Protein AF-A0A518IIZ9-F1 (afdb_monomer_lite)

Foldseek 3Di:
DPPVVVVVVVVVVVVVVVVVVVVVVVVVVVVVVVVVVVVVVVVVVVVVVVVVVVVVVVVVVVVVVCVVVCVCCVVVVVCCVVLVVVCLLDQAQVNQPSDVLCVQLSVLQCVAPCVVPDTPCLQQAADPDPVRRVVSSVVVVVVVVVCVVVVPADSPHDDDPVSLVRNQVSCCVVCVVVCVVVVVVLVVPDPDDPVVSCVVPRPCVVVVSRRRND

Radius of gyration: 45.7 Å; chains: 1; bounding box: 94×44×133 Å

pLDDT: mean 80.13, std 16.48, range [45.41, 97.94]

Sequence (214 aa):
MKIRRKFLKASHYIECRISACIFENISHTTKLLFSSRKFKARAHLKQDMKQITGLKQKTVLYLLIAVLIGGIVGIGTFTFGYAKGASYLKADSQSCANCHVMQGHFDAWVKSSHGKFASCNDCHAPHDSAVSAYYCKARNGFFHSLAFTTGDFEENLRITDYNRSVTEQACRKCHTDLVHQIDILAIGELNKNASERVESNACIRCHSTVGHDT

InterPro domains:
  IPR005126 NapC/NirT cytochrome c, N-terminal [PF03264] (60-213)
  IPR017571 Cytochrome c nitrite reductase, small subunit [TIGR03153] (67-212)
  IPR036280 Multiheme cytochrome superfamily [SSF48695] (71-213)
  IPR038266 NapC/NirT cytochrome c superfamily [G3DSA:1.10.3820.10] (49-214)
  IPR051174 Cytochrome c-type Electron Transfer [PTHR30333] (56-178)

Organism: NCBI:txid2527976

Structure (mmCIF, N/CA/C/O backbone):
data_AF-A0A518IIZ9-F1
#
_entry.id   AF-A0A518IIZ9-F1
#
loop_
_atom_site.group_PDB
_atom_site.id
_atom_site.type_symbol
_atom_site.label_atom_id
_atom_site.label_alt_id
_atom_site.label_comp_id
_atom_site.label_asym_id
_atom_site.label_entity_id
_atom_site.label_seq_id
_atom_site.pdbx_PDB_ins_code
_atom_site.Cartn_x
_atom_site.Cartn_y
_atom_site.Cartn_z
_atom_site.occupancy
_atom_site.B_iso_or_equiv
_atom_site.auth_seq_id
_atom_site.auth_comp_id
_atom_site.auth_asym_id
_atom_site.auth_atom_id
_atom_site.pdbx_PDB_model_num
ATOM 1 N N . MET A 1 1 ? -62.974 30.569 111.212 1.00 47.88 1 MET A N 1
ATOM 2 C CA . MET A 1 1 ? -63.269 29.414 110.321 1.00 47.88 1 MET A CA 1
ATOM 3 C C . MET A 1 1 ? -63.259 29.744 108.806 1.00 47.88 1 MET A C 1
ATOM 5 O O . MET A 1 1 ? -63.954 29.085 108.044 1.00 47.88 1 MET A O 1
ATOM 9 N N . LYS A 1 2 ? -62.467 30.722 108.317 1.00 45.47 2 LYS A N 1
ATOM 10 C CA . LYS A 1 2 ? -62.437 31.121 106.881 1.00 45.47 2 LYS A CA 1
ATOM 11 C C . LYS A 1 2 ? -61.079 30.943 106.174 1.00 45.47 2 LYS A C 1
ATOM 13 O O . LYS A 1 2 ? -61.037 30.966 104.950 1.00 45.47 2 LYS A O 1
ATOM 18 N N . ILE A 1 3 ? -59.990 30.703 106.911 1.00 49.88 3 ILE A N 1
ATOM 19 C CA . ILE A 1 3 ? -58.623 30.663 106.350 1.00 49.88 3 ILE A CA 1
ATOM 20 C C . ILE A 1 3 ? -58.220 29.244 105.893 1.00 49.88 3 ILE A C 1
ATOM 22 O O . ILE A 1 3 ? -57.656 29.086 104.815 1.00 49.88 3 ILE A O 1
ATOM 26 N N . ARG A 1 4 ? -58.627 28.182 106.609 1.00 45.41 4 ARG A N 1
ATOM 27 C CA . ARG A 1 4 ? -58.305 26.781 106.242 1.00 45.41 4 ARG A CA 1
ATOM 28 C C . ARG A 1 4 ? -58.990 26.263 104.963 1.00 45.41 4 ARG A C 1
ATOM 30 O O . ARG A 1 4 ? -58.441 25.392 104.302 1.00 45.41 4 ARG A O 1
ATOM 37 N N . ARG A 1 5 ? -60.151 26.805 104.564 1.00 47.88 5 ARG A N 1
ATOM 38 C CA . ARG A 1 5 ? -60.855 26.389 103.326 1.00 47.88 5 ARG A CA 1
ATOM 39 C C . ARG A 1 5 ? -60.252 26.974 102.038 1.00 47.88 5 ARG A C 1
ATOM 41 O O . ARG A 1 5 ? -60.491 26.413 100.973 1.00 47.88 5 ARG A O 1
ATOM 48 N N . LYS A 1 6 ? -59.466 28.059 102.112 1.00 48.09 6 LYS A N 1
ATOM 49 C CA . LYS A 1 6 ? -58.783 28.635 100.934 1.00 48.09 6 LYS A CA 1
ATOM 50 C C . LYS A 1 6 ? -57.557 27.817 100.502 1.00 48.09 6 LYS A C 1
ATOM 52 O O . LYS A 1 6 ? -57.317 27.704 99.308 1.00 48.09 6 LYS A O 1
ATOM 57 N N . PHE A 1 7 ? -56.842 27.192 101.440 1.00 46.91 7 PHE A N 1
ATOM 58 C CA . PHE A 1 7 ? -55.638 26.403 101.137 1.00 46.91 7 PHE A CA 1
ATOM 59 C C . PHE A 1 7 ? -55.939 25.076 100.414 1.00 46.91 7 PHE A C 1
ATOM 61 O O . PHE A 1 7 ? -55.247 24.723 99.464 1.00 46.91 7 PHE A O 1
ATOM 68 N N . LEU A 1 8 ? -57.020 24.381 100.786 1.00 50.75 8 LEU A N 1
ATOM 69 C CA . LEU A 1 8 ? -57.391 23.098 100.166 1.00 50.75 8 LEU A CA 1
ATOM 70 C C . LEU A 1 8 ? -57.893 23.244 98.716 1.00 50.75 8 LEU A C 1
ATOM 72 O O . LEU A 1 8 ? -57.612 22.386 97.885 1.00 50.75 8 LEU A O 1
ATOM 76 N N . LYS A 1 9 ? -58.571 24.351 98.371 1.00 50.88 9 LYS A N 1
ATOM 77 C CA . LYS A 1 9 ? -58.981 24.624 96.978 1.00 50.88 9 LYS A CA 1
ATOM 78 C C . LYS A 1 9 ? -57.816 25.044 96.072 1.00 50.88 9 LYS A C 1
ATOM 80 O O . LYS A 1 9 ? -57.887 24.800 94.874 1.00 50.88 9 LYS A O 1
ATOM 85 N N . ALA A 1 10 ? -56.755 25.637 96.624 1.00 52.34 10 ALA A N 1
ATOM 86 C CA . ALA A 1 10 ? -55.560 25.998 95.858 1.00 52.34 10 ALA A CA 1
ATOM 87 C C . ALA A 1 10 ? -54.706 24.767 95.501 1.00 52.34 10 ALA A C 1
ATOM 89 O O . ALA A 1 10 ? -54.233 24.662 94.374 1.00 52.34 10 ALA A O 1
ATOM 90 N N . SER A 1 11 ? -54.576 23.802 96.420 1.00 51.81 11 SER A N 1
ATOM 91 C CA . SER A 1 11 ? -53.813 22.561 96.199 1.00 51.81 11 SER A CA 1
ATOM 92 C C . SER A 1 11 ? -54.415 21.679 95.091 1.00 51.81 11 SER A C 1
ATOM 94 O O . SER A 1 11 ? -53.684 21.238 94.209 1.00 51.81 11 SER A O 1
ATOM 96 N N . HIS A 1 12 ? -55.743 21.517 95.047 1.00 53.19 12 HIS A N 1
ATOM 97 C CA . HIS A 1 12 ? -56.412 20.736 93.992 1.00 53.19 12 HIS A CA 1
ATOM 98 C C . HIS A 1 12 ? -56.348 21.396 92.597 1.00 53.19 12 HIS A C 1
ATOM 100 O O . HIS A 1 12 ? -56.307 20.705 91.581 1.00 53.19 12 HIS A O 1
ATOM 106 N N . TYR A 1 13 ? -56.307 22.733 92.525 1.00 53.25 13 TYR A N 1
ATOM 107 C CA . TYR A 1 13 ? -56.172 23.457 91.251 1.00 53.25 13 TYR A CA 1
ATOM 108 C C . TYR A 1 13 ? -54.755 23.371 90.662 1.00 53.25 13 TYR A C 1
ATOM 110 O O . TYR A 1 13 ? -54.591 23.420 89.443 1.00 53.25 13 TYR A O 1
ATOM 118 N N . ILE A 1 14 ? -53.734 23.241 91.515 1.00 56.53 14 ILE A N 1
ATOM 119 C CA . ILE A 1 14 ? -52.329 23.142 91.101 1.00 56.53 14 ILE A CA 1
ATOM 120 C C . ILE A 1 14 ? -52.028 21.748 90.532 1.00 56.53 14 ILE A C 1
ATOM 122 O O . ILE A 1 14 ? -51.456 21.661 89.448 1.00 56.53 14 ILE A O 1
ATOM 126 N N . GLU A 1 15 ? -52.481 20.665 91.173 1.00 53.75 15 GLU A N 1
ATOM 127 C CA . GLU A 1 15 ? -52.232 19.303 90.662 1.00 53.75 15 GLU A CA 1
ATOM 128 C C . GLU A 1 15 ? -52.930 19.016 89.322 1.00 53.75 15 GLU A C 1
ATOM 130 O O . GLU A 1 15 ? -52.351 18.377 88.438 1.00 53.75 15 GLU A O 1
ATOM 135 N N . CYS A 1 16 ? -54.134 19.561 89.114 1.00 53.38 16 CYS A N 1
ATOM 136 C CA . CYS A 1 16 ? -54.874 19.390 87.862 1.00 53.38 16 CYS A CA 1
ATOM 137 C C . CYS A 1 16 ? -54.217 20.152 86.687 1.00 53.38 16 CYS A C 1
ATOM 139 O O . CYS A 1 16 ? -54.141 19.640 85.569 1.00 53.38 16 CYS A O 1
ATOM 141 N N . ARG A 1 17 ? -53.649 21.344 86.942 1.00 56.91 17 ARG A N 1
ATOM 142 C CA . ARG A 1 17 ? -52.887 22.105 85.932 1.00 56.91 17 ARG A CA 1
ATOM 143 C C . ARG A 1 17 ? -51.538 21.471 85.590 1.00 56.91 17 ARG A C 1
ATOM 145 O O . ARG A 1 17 ? -51.132 21.529 84.433 1.00 56.91 17 ARG A O 1
ATOM 152 N N . ILE A 1 18 ? -50.857 20.861 86.561 1.00 58.88 18 ILE A N 1
ATOM 153 C CA . ILE A 1 18 ? -49.569 20.190 86.329 1.00 58.88 18 ILE A CA 1
ATOM 154 C C . ILE A 1 18 ? -49.763 18.943 85.452 1.00 58.88 18 ILE A C 1
ATOM 156 O O . ILE A 1 18 ? -49.024 18.769 84.484 1.00 58.88 18 ILE A O 1
ATOM 160 N N . SER A 1 19 ? -50.797 18.132 85.705 1.00 58.75 19 SER A N 1
ATOM 161 C CA . SER A 1 19 ? -51.082 16.942 84.884 1.00 58.75 19 SER A CA 1
ATOM 162 C C . SER A 1 19 ? -51.468 17.283 83.438 1.00 58.75 19 SER A C 1
ATOM 164 O O . SER A 1 19 ? -50.993 16.623 82.514 1.00 58.75 19 SER A O 1
ATOM 166 N N . ALA A 1 20 ? -52.261 18.340 83.218 1.00 59.66 20 ALA A N 1
ATOM 167 C CA . ALA A 1 20 ? -52.610 18.804 81.871 1.00 59.66 20 ALA A CA 1
ATOM 168 C C . ALA A 1 20 ? -51.383 19.329 81.094 1.00 59.66 20 ALA A C 1
ATOM 170 O O . ALA A 1 20 ? -51.189 18.964 79.934 1.00 59.66 20 ALA A O 1
ATOM 171 N N . CYS A 1 21 ? -50.502 20.096 81.752 1.00 56.12 21 CYS A N 1
ATOM 172 C CA . CYS A 1 21 ? -49.249 20.576 81.153 1.00 56.12 21 CYS A CA 1
ATOM 173 C C . CYS A 1 21 ? -48.299 19.429 80.773 1.00 56.12 21 CYS A C 1
ATOM 175 O O . CYS A 1 21 ? -47.652 19.482 79.729 1.00 56.12 21 CYS A O 1
ATOM 177 N N . ILE A 1 22 ? -48.205 18.383 81.602 1.00 59.88 22 ILE A N 1
ATOM 178 C CA . ILE A 1 22 ? -47.353 17.219 81.322 1.00 59.88 22 ILE A CA 1
ATOM 179 C C . ILE A 1 22 ? -47.894 16.439 80.113 1.00 59.88 22 ILE A C 1
ATOM 181 O O . ILE A 1 22 ? -47.119 16.088 79.224 1.00 59.88 22 ILE A O 1
ATOM 185 N N . PHE A 1 23 ? -49.211 16.227 80.017 1.00 59.03 23 PHE A N 1
ATOM 186 C CA . PHE A 1 23 ? -49.817 15.501 78.894 1.00 59.03 23 PHE A CA 1
ATOM 187 C C . PHE A 1 23 ? -49.711 16.253 77.557 1.00 59.03 23 PHE A C 1
ATOM 189 O O . PHE A 1 23 ? -49.351 15.651 76.541 1.00 59.03 23 PHE A O 1
ATOM 196 N N . GLU A 1 24 ? -49.954 17.569 77.541 1.00 59.38 24 GLU A N 1
ATOM 197 C CA . GLU A 1 24 ? -49.783 18.383 76.330 1.00 59.38 24 GLU A CA 1
ATOM 198 C C . GLU A 1 24 ? -48.322 18.404 75.867 1.00 59.38 24 GLU A C 1
ATOM 200 O O . GLU A 1 24 ? -48.058 18.198 74.678 1.00 59.38 24 GLU A O 1
ATOM 205 N N . ASN A 1 25 ? -47.370 18.539 76.797 1.00 55.91 25 ASN A N 1
ATOM 206 C CA . ASN A 1 25 ? -45.939 18.565 76.491 1.00 55.91 25 ASN A CA 1
ATOM 207 C C . ASN A 1 25 ? -45.424 17.201 75.983 1.00 55.91 25 ASN A C 1
ATOM 209 O O . ASN A 1 25 ? -44.654 17.143 75.021 1.00 55.91 25 ASN A O 1
ATOM 213 N N . ILE A 1 26 ? -45.920 16.084 76.532 1.00 60.78 26 ILE A N 1
ATOM 214 C CA . ILE A 1 26 ? -45.627 14.729 76.028 1.00 60.78 26 ILE A CA 1
ATOM 215 C C . ILE A 1 26 ? -46.214 14.523 74.619 1.00 60.78 26 ILE A C 1
ATOM 217 O O . ILE A 1 26 ? -45.552 13.954 73.746 1.00 60.78 26 ILE A O 1
ATOM 221 N N . SER A 1 27 ? -47.423 15.023 74.335 1.00 60.50 27 SER A N 1
ATOM 222 C CA . SER A 1 27 ? -48.023 14.922 72.992 1.00 60.50 27 SER A CA 1
ATOM 223 C C . SER A 1 27 ? -47.264 15.751 71.941 1.00 60.50 27 SER A C 1
ATOM 225 O O . SER A 1 27 ? -47.110 15.333 70.788 1.00 60.50 27 SER A O 1
ATOM 227 N N . HIS A 1 28 ? -46.742 16.915 72.340 1.00 60.50 28 HIS A N 1
ATOM 228 C CA . HIS A 1 28 ? -46.011 17.818 71.454 1.00 60.50 28 HIS A CA 1
ATOM 229 C C . HIS A 1 28 ? -44.604 17.284 71.150 1.00 60.50 28 HIS A C 1
ATOM 231 O O . HIS A 1 28 ? -44.171 17.267 69.995 1.00 60.50 28 HIS A O 1
ATOM 237 N N . THR A 1 29 ? -43.911 16.763 72.167 1.00 61.59 29 THR A N 1
ATOM 238 C CA . THR A 1 29 ? -42.585 16.143 72.018 1.00 61.59 29 THR A CA 1
ATOM 239 C C . THR A 1 29 ? -42.638 14.840 71.219 1.00 61.59 29 THR A C 1
ATOM 241 O O . THR A 1 29 ? -41.803 14.637 70.336 1.00 61.59 29 THR A O 1
ATOM 244 N N . THR A 1 30 ? -43.648 13.988 71.423 1.00 61.16 30 THR A N 1
ATOM 245 C CA . THR A 1 30 ? -43.826 12.762 70.620 1.00 61.16 30 THR A CA 1
ATOM 246 C C . THR A 1 30 ? -44.13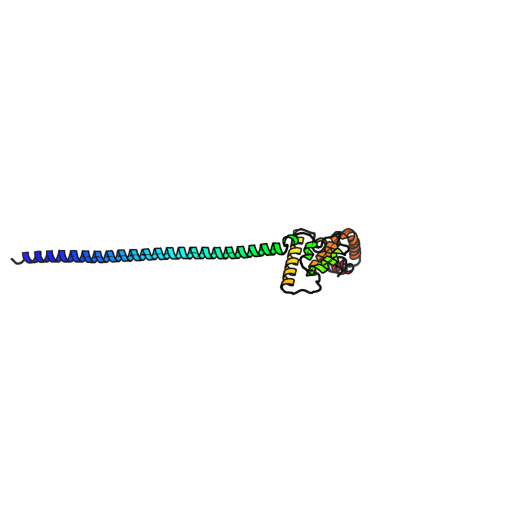3 13.062 69.150 1.00 61.16 30 THR A C 1
ATOM 248 O O . THR A 1 30 ? -43.529 12.439 68.273 1.00 61.16 30 THR A O 1
ATOM 251 N N . LYS A 1 31 ? -44.973 14.063 68.839 1.00 62.16 31 LYS A N 1
ATOM 252 C CA . LYS A 1 31 ? -45.203 14.519 67.451 1.00 62.16 31 LYS A CA 1
ATOM 253 C C . LYS A 1 31 ? -43.931 15.061 66.790 1.00 62.16 31 LYS A C 1
ATOM 255 O O . LYS A 1 31 ? -43.663 14.730 65.633 1.00 62.16 31 LYS A O 1
ATOM 260 N N . LEU A 1 32 ? -43.125 15.845 67.509 1.00 61.22 32 LEU A N 1
ATOM 261 C CA . LEU A 1 32 ? -41.854 16.385 67.004 1.00 61.22 32 LEU A CA 1
ATOM 262 C C . LEU A 1 32 ? -40.804 15.286 66.766 1.00 61.22 32 LEU A C 1
ATOM 264 O O . LEU A 1 32 ? -40.127 15.278 65.733 1.00 61.22 32 LEU A O 1
ATOM 268 N N . LEU A 1 33 ? -40.708 14.306 67.667 1.00 60.72 33 LEU A N 1
ATOM 269 C CA . LEU A 1 33 ? -39.830 13.142 67.510 1.00 60.72 33 LEU A CA 1
ATOM 270 C C . LEU A 1 33 ? -40.270 12.238 66.346 1.00 60.72 33 LEU A C 1
ATOM 272 O O . LEU A 1 33 ? -39.432 11.742 65.593 1.00 60.72 33 LEU A O 1
ATOM 276 N N . PHE A 1 34 ? -41.576 12.054 66.139 1.00 57.22 34 PHE A N 1
ATOM 277 C CA . PHE A 1 34 ? -42.095 11.259 65.022 1.00 57.22 34 PHE A CA 1
ATOM 278 C C . PHE A 1 34 ? -41.920 11.973 63.669 1.00 57.22 34 PHE A C 1
ATOM 280 O O . PHE A 1 34 ? -41.572 11.341 62.669 1.00 57.22 34 PHE A O 1
ATOM 287 N N . SER A 1 35 ? -42.100 13.298 63.640 1.00 59.50 35 SER A N 1
ATOM 288 C CA . SER A 1 35 ? -41.879 14.140 62.456 1.00 59.50 35 SER A CA 1
ATOM 289 C C . SER A 1 35 ? -40.405 14.166 62.033 1.00 59.50 35 SER A C 1
ATOM 291 O O . SER A 1 35 ? -40.086 13.918 60.867 1.00 59.50 35 SER A O 1
ATOM 293 N N . SER A 1 36 ? -39.484 14.352 62.986 1.00 60.31 36 SER A N 1
ATOM 294 C CA . SER A 1 36 ? -38.040 14.357 62.714 1.00 60.31 36 SER A CA 1
ATOM 295 C C . SER A 1 36 ? -37.517 12.989 62.253 1.00 60.31 36 SER A C 1
ATOM 297 O O . SER A 1 36 ? -36.720 12.925 61.314 1.00 60.31 36 SER A O 1
ATOM 299 N N . ARG A 1 37 ? -38.029 11.877 62.811 1.00 62.44 37 ARG A N 1
ATOM 300 C CA . ARG A 1 37 ? -37.728 10.513 62.326 1.00 62.44 37 ARG A CA 1
ATOM 301 C C . ARG A 1 37 ? -38.212 10.277 60.890 1.00 62.44 37 ARG A C 1
ATOM 303 O O . ARG A 1 37 ? -37.448 9.756 60.078 1.00 62.44 37 ARG A O 1
ATOM 310 N N . LYS A 1 38 ? -39.435 10.701 60.538 1.00 61.28 38 LYS A N 1
ATOM 311 C CA . LYS A 1 38 ? -39.959 10.602 59.158 1.00 61.28 38 LYS A CA 1
ATOM 312 C C . LYS A 1 38 ? -39.149 11.439 58.165 1.00 61.28 38 LYS A C 1
ATOM 314 O O . LYS A 1 38 ? -38.916 10.994 57.042 1.00 61.28 38 LYS A O 1
ATOM 319 N N . PHE A 1 39 ? -38.710 12.630 58.568 1.00 62.44 39 PHE A N 1
ATOM 320 C CA . PHE A 1 39 ? -37.877 13.495 57.732 1.00 62.44 39 PHE A CA 1
ATOM 321 C C . PHE A 1 39 ? -36.504 12.864 57.451 1.00 62.44 39 PHE A C 1
ATOM 323 O O . PHE A 1 39 ? -36.083 12.796 56.297 1.00 62.44 39 PHE A O 1
ATOM 330 N N . LYS A 1 40 ? -35.851 12.307 58.481 1.00 60.84 40 LYS A N 1
ATOM 331 C CA . LYS A 1 40 ? -34.548 11.638 58.346 1.00 60.84 40 LYS A CA 1
ATOM 332 C C . LYS A 1 40 ? -34.629 10.387 57.458 1.00 60.84 40 LYS A C 1
ATOM 334 O O . LYS A 1 40 ? -33.804 10.223 56.566 1.00 60.84 40 LYS A O 1
ATOM 339 N N . ALA A 1 41 ? -35.672 9.564 57.610 1.00 66.00 41 ALA A N 1
ATOM 340 C CA . ALA A 1 41 ? -35.908 8.396 56.751 1.00 66.00 41 ALA A CA 1
ATOM 341 C C . ALA A 1 41 ? -36.120 8.770 55.269 1.00 66.00 41 ALA A C 1
ATOM 343 O O . ALA A 1 41 ? -35.582 8.116 54.378 1.00 66.00 41 ALA A O 1
ATOM 344 N N . ARG A 1 42 ? -36.850 9.861 54.988 1.00 69.19 42 ARG A N 1
ATOM 345 C CA . ARG A 1 42 ? -37.034 10.375 53.616 1.00 69.19 42 ARG A CA 1
ATOM 346 C C . ARG A 1 42 ? -35.733 10.890 52.992 1.00 69.19 42 ARG A C 1
ATOM 348 O O . ARG A 1 42 ? -35.562 10.755 51.782 1.00 69.19 42 ARG A O 1
ATOM 355 N N . ALA A 1 43 ? -34.834 11.475 53.785 1.00 69.75 43 ALA A N 1
ATOM 356 C CA . ALA A 1 43 ? -33.530 11.935 53.308 1.00 69.75 43 ALA A CA 1
ATOM 357 C C . ALA A 1 43 ? -32.609 10.761 52.927 1.00 69.75 43 ALA A C 1
ATOM 359 O O . ALA A 1 43 ? -32.037 10.783 51.839 1.00 69.75 43 ALA A O 1
ATOM 360 N N . HIS A 1 44 ? -32.549 9.712 53.759 1.00 69.56 44 HIS A N 1
ATOM 361 C CA . HIS A 1 44 ? -31.798 8.487 53.453 1.00 69.56 44 HIS A CA 1
ATOM 362 C C . HIS A 1 44 ? -32.324 7.793 52.185 1.00 69.56 44 HIS A C 1
ATOM 364 O O . HIS A 1 44 ? -31.551 7.554 51.265 1.00 69.56 44 HIS A O 1
ATOM 370 N N . LEU A 1 45 ? -33.647 7.627 52.044 1.00 73.00 45 LEU A N 1
ATOM 371 C CA . LEU A 1 45 ? -34.254 7.055 50.831 1.00 73.00 45 LEU A CA 1
ATOM 372 C C . LEU A 1 45 ? -33.955 7.866 49.558 1.00 73.00 45 LEU A C 1
ATOM 374 O O . LEU A 1 45 ? -33.739 7.290 48.493 1.00 73.00 45 LEU A O 1
ATOM 378 N N . LYS A 1 46 ? -33.924 9.205 49.640 1.00 70.75 46 LYS A N 1
ATOM 379 C CA . LYS A 1 46 ? -33.522 10.055 48.504 1.00 70.75 46 LYS A CA 1
ATOM 380 C C . LYS A 1 46 ? -32.049 9.866 48.141 1.00 70.75 46 LYS A C 1
ATOM 382 O O . LYS A 1 46 ? -31.725 9.875 46.954 1.00 70.75 46 LYS A O 1
ATOM 387 N N . GLN A 1 47 ? -31.174 9.716 49.134 1.00 73.06 47 GLN A N 1
ATOM 388 C CA . GLN A 1 47 ? -29.746 9.488 48.923 1.00 73.06 47 GLN A CA 1
ATOM 389 C C . GLN A 1 47 ? -29.492 8.112 48.289 1.00 73.06 47 GLN A C 1
ATOM 391 O O . GLN A 1 47 ? -28.803 8.039 47.270 1.00 73.06 47 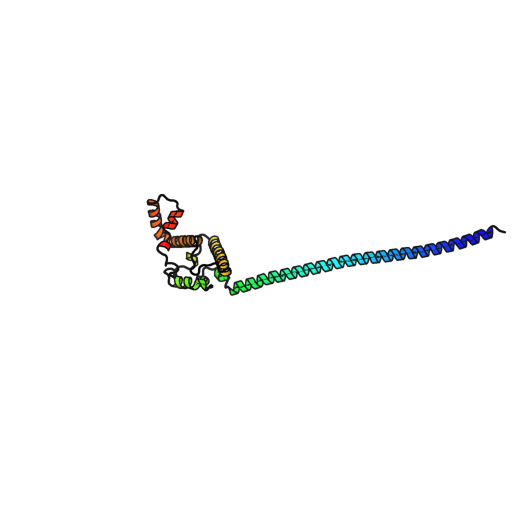GLN A O 1
ATOM 396 N N . ASP A 1 48 ? -30.148 7.065 48.791 1.00 70.38 48 ASP A N 1
ATOM 397 C CA . ASP A 1 48 ? -30.065 5.706 48.246 1.00 70.38 48 ASP A CA 1
ATOM 398 C C . ASP A 1 48 ? -30.620 5.642 46.817 1.00 70.38 48 ASP A C 1
ATOM 400 O O . ASP A 1 48 ? -29.998 5.075 45.920 1.00 70.38 48 ASP A O 1
ATOM 404 N N . MET A 1 49 ? -31.750 6.306 46.547 1.00 66.38 49 MET A N 1
ATOM 405 C CA . MET A 1 49 ? -32.326 6.362 45.200 1.00 66.38 49 MET A CA 1
ATOM 406 C C . MET A 1 49 ? -31.426 7.120 44.213 1.00 66.38 49 MET A C 1
ATOM 408 O O . MET A 1 49 ? -31.316 6.713 43.056 1.00 66.38 49 MET A O 1
ATOM 412 N N . LYS A 1 50 ? -30.726 8.178 44.651 1.00 71.19 50 LYS A N 1
ATOM 413 C CA . LYS A 1 50 ? -29.739 8.906 43.829 1.00 71.19 50 LYS A CA 1
ATOM 414 C C . LYS A 1 50 ? -28.498 8.048 43.541 1.00 71.19 50 LYS A C 1
ATOM 416 O O . LYS A 1 50 ? -27.941 8.111 42.448 1.00 71.19 50 LYS A O 1
ATOM 421 N N . GLN A 1 51 ? -28.100 7.202 44.491 1.00 73.06 51 GLN A N 1
ATOM 422 C CA . GLN A 1 51 ? -26.991 6.261 44.334 1.00 73.06 51 GLN A CA 1
ATOM 423 C C . GLN A 1 51 ? -27.352 5.094 43.397 1.00 73.06 51 GLN A C 1
ATOM 425 O O . GLN A 1 51 ? -26.570 4.765 42.508 1.00 73.06 51 GLN A O 1
ATOM 430 N N . ILE A 1 52 ? -28.555 4.521 43.524 1.00 70.50 52 ILE A N 1
ATOM 431 C CA . ILE A 1 52 ? -29.065 3.452 42.646 1.00 70.50 52 ILE A CA 1
ATOM 432 C C . ILE A 1 52 ? -29.265 3.961 41.212 1.00 70.50 52 ILE A C 1
ATOM 434 O O . ILE A 1 52 ? -28.892 3.277 40.258 1.00 70.50 52 ILE A O 1
ATOM 438 N N . THR A 1 53 ? -29.829 5.161 41.040 1.00 76.88 53 THR A N 1
ATOM 439 C CA . THR A 1 53 ? -30.004 5.772 39.708 1.00 76.88 53 THR A CA 1
ATOM 440 C C . THR A 1 53 ? -28.659 6.099 39.061 1.00 76.88 53 THR A C 1
ATOM 442 O O . THR A 1 53 ? -28.461 5.769 37.894 1.00 76.88 53 THR A O 1
ATOM 445 N N . GLY A 1 54 ? -27.698 6.626 39.828 1.00 72.88 54 GLY A N 1
ATOM 446 C CA . GLY A 1 54 ? -26.329 6.847 39.359 1.00 72.88 54 GLY A CA 1
ATOM 447 C C . GLY A 1 54 ? -25.590 5.557 38.979 1.00 72.88 54 GLY A C 1
ATOM 448 O O . GLY A 1 54 ? -24.877 5.536 37.977 1.00 72.88 54 GLY A O 1
ATOM 449 N N . LEU A 1 55 ? -25.780 4.462 39.727 1.00 77.56 55 LEU A N 1
ATOM 450 C CA . LEU A 1 55 ? -25.187 3.160 39.404 1.00 77.56 55 LEU A CA 1
ATOM 451 C C . LEU A 1 55 ? -25.788 2.576 38.118 1.00 77.56 55 LEU A C 1
ATOM 453 O O . LEU A 1 55 ? -25.038 2.188 37.227 1.00 77.56 55 LEU A O 1
ATOM 457 N N . LYS A 1 56 ? -27.121 2.603 37.972 1.00 84.31 56 LYS A N 1
ATOM 458 C CA . LYS A 1 56 ? -27.807 2.172 36.741 1.00 84.31 56 LYS A CA 1
ATOM 459 C C . LYS A 1 56 ? -27.365 2.984 35.523 1.00 84.31 56 LYS A C 1
ATOM 461 O O . LYS A 1 56 ? -27.130 2.403 34.469 1.00 84.31 56 LYS A O 1
ATOM 466 N N . GLN A 1 57 ? -27.203 4.299 35.664 1.00 87.75 57 GLN A N 1
ATOM 467 C CA . GLN A 1 57 ? -26.747 5.165 34.574 1.00 87.75 57 GLN A CA 1
ATOM 468 C C . GLN A 1 57 ? -25.312 4.833 34.135 1.00 87.75 57 GLN A C 1
ATOM 470 O O . GLN A 1 57 ? -25.044 4.762 32.938 1.00 87.75 57 GLN A O 1
ATOM 475 N N . LYS A 1 58 ? -24.404 4.558 35.082 1.00 90.50 58 LYS A N 1
ATOM 476 C CA . LYS A 1 58 ? -23.041 4.093 34.773 1.00 90.50 58 LYS A CA 1
ATOM 477 C C . LYS A 1 58 ? -23.042 2.727 34.088 1.00 90.50 58 LYS A C 1
ATOM 479 O O . LYS A 1 58 ? -22.321 2.546 33.116 1.00 90.50 58 LYS A O 1
ATOM 484 N N . THR A 1 59 ? -23.867 1.785 34.547 1.00 91.75 59 THR A N 1
ATOM 485 C CA . THR A 1 59 ? -23.998 0.465 33.909 1.00 91.75 59 THR A CA 1
ATOM 486 C C . THR A 1 59 ? -24.507 0.579 32.475 1.00 91.75 59 THR A C 1
ATOM 488 O O . THR A 1 59 ? -23.920 -0.020 31.581 1.00 91.75 59 THR A O 1
ATOM 491 N N . VAL A 1 60 ? -25.549 1.380 32.232 1.00 92.81 60 VAL A N 1
ATOM 492 C CA . VAL A 1 60 ? -26.060 1.628 30.873 1.00 92.81 60 VAL A CA 1
ATOM 493 C C . VAL A 1 60 ? -24.981 2.261 29.994 1.00 92.81 60 VAL A C 1
ATOM 495 O O . VAL A 1 60 ? -24.781 1.813 28.870 1.00 92.81 60 VAL A O 1
ATOM 498 N N . LEU A 1 61 ? -24.232 3.240 30.511 1.00 94.56 61 LEU A N 1
ATOM 499 C CA . LEU A 1 61 ? -23.119 3.853 29.784 1.00 94.56 61 LEU A CA 1
ATOM 500 C C . LEU A 1 61 ? -22.033 2.829 29.413 1.00 94.56 61 LEU A C 1
ATOM 502 O O . LEU A 1 61 ? -21.600 2.794 28.265 1.00 94.56 61 LEU A O 1
ATOM 506 N N . TYR A 1 62 ? -21.622 1.968 30.348 1.00 95.88 62 TYR A N 1
ATOM 507 C CA . TYR A 1 62 ? -20.634 0.924 30.066 1.00 95.88 62 TYR A CA 1
ATOM 508 C C . TYR A 1 62 ? -21.133 -0.102 29.048 1.00 95.88 62 TYR A C 1
ATOM 510 O O . TYR A 1 62 ? -20.360 -0.511 28.186 1.00 95.88 62 TYR A O 1
ATOM 518 N N . LEU A 1 63 ? -22.413 -0.480 29.099 1.00 96.06 63 LEU A N 1
ATOM 519 C CA . LEU A 1 63 ? -23.010 -1.367 28.100 1.00 96.06 63 LEU A CA 1
ATOM 520 C C . LEU A 1 63 ? -23.015 -0.728 26.708 1.00 96.06 63 LEU A C 1
ATOM 522 O O . LEU A 1 63 ? -22.648 -1.391 25.744 1.00 96.06 63 LEU A O 1
ATOM 526 N N . LEU A 1 64 ? -23.361 0.558 26.595 1.00 96.38 64 LEU A N 1
ATOM 527 C CA . LEU A 1 64 ? -23.311 1.274 25.316 1.00 96.38 64 LEU A CA 1
ATOM 528 C C . LEU A 1 64 ? -21.887 1.328 24.753 1.00 96.38 64 LEU A C 1
ATOM 530 O O . LEU A 1 64 ? -21.685 1.031 23.580 1.00 96.38 64 LEU A O 1
ATOM 534 N N . ILE A 1 65 ? -20.895 1.643 25.590 1.00 97.12 65 ILE A N 1
ATOM 535 C CA . ILE A 1 65 ? -19.484 1.650 25.183 1.00 97.12 65 ILE A CA 1
ATOM 536 C C . ILE A 1 65 ? -19.045 0.249 24.736 1.00 97.12 65 ILE A C 1
ATOM 538 O O . ILE A 1 65 ? -18.417 0.115 23.689 1.00 97.12 65 ILE A O 1
ATOM 542 N N . ALA A 1 66 ? -19.402 -0.798 25.484 1.00 96.69 66 ALA A N 1
ATOM 543 C CA . ALA A 1 66 ? -19.056 -2.175 25.142 1.00 96.69 66 ALA A CA 1
ATOM 544 C C . ALA A 1 66 ? -19.681 -2.617 23.811 1.00 96.69 66 ALA A C 1
ATOM 546 O O . ALA A 1 66 ? -19.000 -3.239 23.000 1.00 96.69 66 ALA A O 1
ATOM 547 N N . VAL A 1 67 ? -20.944 -2.259 23.556 1.00 97.44 67 VAL A N 1
ATOM 548 C CA . VAL A 1 67 ? -21.621 -2.545 22.281 1.00 97.44 67 VAL A CA 1
ATOM 549 C C . VAL A 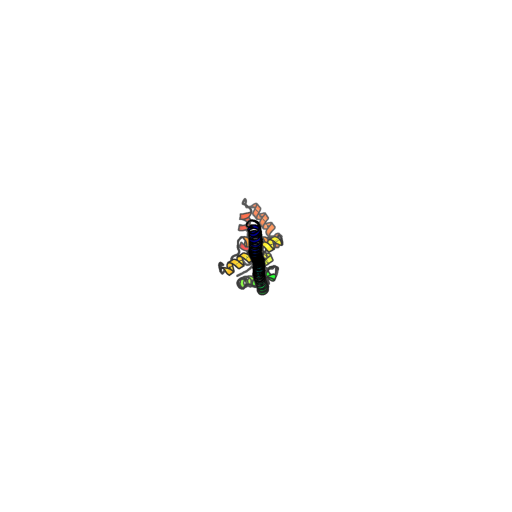1 67 ? -20.970 -1.780 21.129 1.00 97.44 67 VAL A C 1
ATOM 551 O O . VAL A 1 67 ? -20.747 -2.366 20.075 1.00 97.44 67 VAL A O 1
ATOM 554 N N . LEU A 1 68 ? -20.614 -0.507 21.318 1.00 97.50 68 LEU A N 1
ATOM 555 C CA . LEU A 1 68 ? -19.940 0.289 20.288 1.00 97.50 68 LEU A CA 1
ATOM 556 C C . LEU A 1 68 ? -18.554 -0.268 19.954 1.00 97.50 68 LEU A C 1
ATOM 558 O O . LEU A 1 68 ? -18.249 -0.487 18.785 1.00 97.50 68 LEU A O 1
ATOM 562 N N . ILE A 1 69 ? -17.731 -0.547 20.968 1.00 97.75 69 ILE A N 1
ATOM 563 C CA . ILE A 1 69 ? -16.401 -1.136 20.774 1.00 97.75 69 ILE A CA 1
ATOM 564 C C . ILE A 1 69 ? -16.529 -2.527 20.148 1.00 97.75 69 ILE A C 1
ATOM 566 O O . ILE A 1 69 ? -15.842 -2.818 19.175 1.00 97.75 69 ILE A O 1
ATOM 570 N N . GLY A 1 70 ? -17.433 -3.368 20.656 1.00 97.50 70 GLY A N 1
ATOM 571 C CA . GLY A 1 70 ? -17.692 -4.699 20.109 1.00 97.50 70 GLY A CA 1
ATOM 572 C C . GLY A 1 70 ? -18.166 -4.653 18.657 1.00 97.50 70 GLY A C 1
ATOM 573 O O . GLY A 1 70 ? -17.716 -5.458 17.848 1.00 97.50 70 GLY A O 1
ATOM 574 N N . GLY A 1 71 ? -19.002 -3.675 18.302 1.00 97.94 71 GLY A N 1
ATOM 575 C CA . GLY A 1 71 ? -19.433 -3.426 16.929 1.00 97.94 71 GLY A CA 1
ATOM 576 C C . GLY A 1 71 ? -18.279 -3.000 16.023 1.00 97.94 71 GLY A C 1
ATOM 577 O O . GLY A 1 71 ? -18.087 -3.598 14.968 1.00 97.94 71 GLY A O 1
ATOM 578 N N . ILE A 1 72 ? -17.467 -2.026 16.448 1.00 97.50 72 ILE A N 1
ATOM 579 C CA . ILE A 1 72 ? -16.294 -1.553 15.692 1.00 97.50 72 ILE A CA 1
ATOM 580 C C . ILE A 1 72 ? -15.292 -2.688 15.482 1.00 97.50 72 ILE A C 1
ATOM 582 O O . ILE A 1 72 ? -14.840 -2.907 14.361 1.00 97.50 72 ILE A O 1
ATOM 586 N N . VAL A 1 73 ? -14.964 -3.435 16.538 1.00 97.44 73 VAL A N 1
ATOM 587 C CA . VAL A 1 73 ? -14.038 -4.567 16.452 1.00 97.44 73 VAL A CA 1
ATOM 588 C C . VAL A 1 73 ? -14.642 -5.672 15.591 1.00 97.44 73 VAL A C 1
ATOM 590 O O . VAL A 1 73 ? -13.979 -6.146 14.678 1.00 97.44 73 VAL A O 1
ATOM 593 N N . GLY A 1 74 ? -15.901 -6.054 15.804 1.00 97.50 74 GLY A N 1
ATOM 594 C CA . GLY A 1 74 ? -16.562 -7.110 15.036 1.00 97.50 74 GLY A CA 1
ATOM 595 C C . GLY A 1 74 ? -16.602 -6.808 13.538 1.00 97.50 74 GLY A C 1
ATOM 596 O O . GLY A 1 74 ? -16.121 -7.609 12.736 1.00 97.50 74 GLY A O 1
ATOM 597 N N . ILE A 1 75 ? -17.092 -5.623 13.166 1.00 96.69 75 ILE A N 1
ATOM 598 C CA . ILE A 1 75 ? -17.141 -5.168 11.770 1.00 96.69 75 ILE A CA 1
ATOM 599 C C . ILE A 1 75 ? -15.725 -5.022 11.212 1.00 96.69 75 ILE A C 1
ATOM 601 O O . ILE A 1 75 ? -15.453 -5.484 10.109 1.00 96.69 75 ILE A O 1
ATOM 605 N N . GLY A 1 76 ? -14.806 -4.423 11.971 1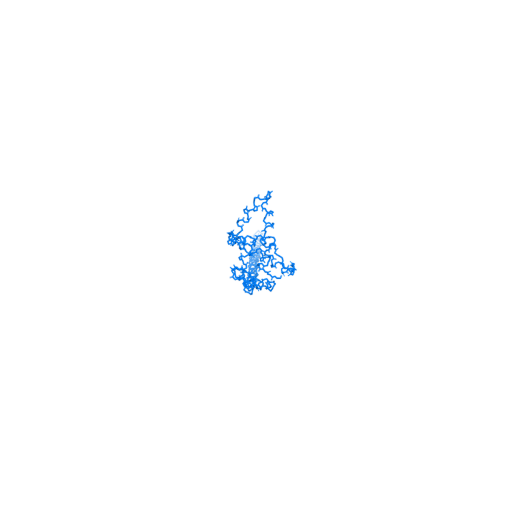.00 94.94 76 GLY A N 1
ATOM 606 C CA . GLY A 1 76 ? -13.421 -4.233 11.551 1.00 94.94 76 GLY A CA 1
ATOM 607 C C . GLY A 1 76 ? -12.715 -5.554 11.253 1.00 94.94 76 GLY A C 1
ATOM 608 O O . GLY A 1 76 ? -12.110 -5.699 10.194 1.00 94.94 76 GLY A O 1
ATOM 609 N N . THR A 1 77 ? -12.839 -6.545 12.139 1.00 94.88 77 THR A N 1
ATOM 610 C CA . THR A 1 77 ? -12.193 -7.856 11.965 1.00 94.88 77 THR A CA 1
ATOM 611 C C . THR A 1 77 ? -12.834 -8.647 10.827 1.00 94.88 77 THR A C 1
ATOM 613 O O . THR A 1 77 ? -12.119 -9.259 10.034 1.00 94.88 77 THR A O 1
ATOM 616 N N . PHE A 1 78 ? -14.167 -8.603 10.706 1.00 95.88 78 PHE A N 1
ATOM 617 C CA . PHE A 1 78 ? -14.882 -9.232 9.595 1.00 95.88 78 PHE A CA 1
ATOM 618 C C . PHE A 1 78 ? -14.452 -8.635 8.252 1.00 95.88 78 PHE A C 1
ATOM 620 O O . PHE A 1 78 ? -14.035 -9.372 7.361 1.00 95.88 78 PHE A O 1
ATOM 627 N N . THR A 1 79 ? -14.474 -7.305 8.129 1.00 91.88 79 THR A N 1
ATOM 628 C CA . THR A 1 79 ? -14.058 -6.593 6.915 1.00 91.88 79 THR A CA 1
ATOM 629 C C . THR A 1 79 ? -12.591 -6.853 6.597 1.00 91.88 79 THR A C 1
ATOM 631 O O . THR A 1 79 ? -12.260 -7.136 5.450 1.00 91.88 79 THR A O 1
ATOM 634 N N . PHE A 1 80 ? -11.706 -6.831 7.597 1.00 91.31 80 PHE A N 1
ATOM 635 C CA . PHE A 1 80 ? -10.288 -7.134 7.412 1.00 91.31 80 PHE A CA 1
ATOM 636 C C . PHE A 1 80 ? -10.069 -8.552 6.869 1.00 91.31 80 PHE A C 1
ATOM 638 O O . PHE A 1 80 ? -9.265 -8.741 5.958 1.00 91.31 80 PHE A O 1
ATOM 645 N N . GLY A 1 81 ? -10.793 -9.548 7.387 1.00 91.38 81 GLY A N 1
ATOM 646 C CA . GLY A 1 81 ? -10.737 -10.918 6.876 1.00 91.38 81 GLY A CA 1
ATOM 647 C C . GLY A 1 81 ? -11.302 -11.034 5.460 1.00 91.38 81 GLY A C 1
ATOM 648 O O . GLY A 1 81 ? -10.634 -11.562 4.571 1.00 91.38 81 GLY A O 1
ATOM 649 N N . TYR A 1 82 ? -12.499 -10.488 5.240 1.00 90.38 82 TYR A N 1
ATOM 650 C CA . TYR A 1 82 ? -13.193 -10.506 3.951 1.00 90.38 82 TYR A CA 1
ATOM 651 C C . TYR A 1 82 ? -12.370 -9.841 2.839 1.00 90.38 82 TYR A C 1
ATOM 653 O O . TYR A 1 82 ? -12.239 -10.387 1.746 1.00 90.38 82 TYR A O 1
ATOM 661 N N . ALA A 1 83 ? -11.738 -8.705 3.139 1.00 86.31 83 ALA A N 1
ATOM 662 C CA . ALA A 1 83 ? -10.888 -7.964 2.212 1.00 86.31 83 ALA A CA 1
ATOM 663 C C . ALA A 1 83 ? -9.460 -8.528 2.091 1.00 86.31 83 ALA A C 1
ATOM 665 O O . ALA A 1 83 ? -8.617 -7.897 1.463 1.00 86.31 83 ALA A O 1
ATOM 666 N N . LYS A 1 84 ? -9.148 -9.683 2.700 1.00 88.81 84 LYS A N 1
ATOM 667 C CA . LYS A 1 84 ? -7.790 -10.260 2.740 1.00 88.81 84 LYS A CA 1
ATOM 668 C C . LYS A 1 84 ? -6.729 -9.279 3.273 1.00 88.81 84 LYS A C 1
ATOM 670 O O . LYS A 1 84 ? -5.592 -9.279 2.812 1.00 88.81 84 LYS A O 1
ATOM 675 N N . GLY A 1 85 ? -7.058 -8.470 4.280 1.00 86.44 85 GLY A N 1
ATOM 676 C CA . GLY A 1 85 ? -6.215 -7.384 4.798 1.00 86.44 85 GLY A CA 1
ATOM 677 C C . GLY A 1 85 ? -4.767 -7.783 5.121 1.00 86.44 85 GLY A C 1
ATOM 678 O O . GLY A 1 85 ? -3.833 -7.029 4.853 1.00 86.44 85 GLY A O 1
ATOM 679 N N . ALA A 1 86 ? -4.548 -9.006 5.615 1.00 88.38 86 ALA A N 1
ATOM 680 C CA . ALA A 1 86 ? -3.210 -9.524 5.908 1.00 88.38 86 ALA A CA 1
ATOM 681 C C . ALA A 1 86 ? -2.311 -9.669 4.665 1.00 88.38 86 ALA A C 1
ATOM 683 O O . ALA A 1 86 ? -1.086 -9.656 4.792 1.00 88.38 86 ALA A O 1
ATOM 684 N N . SER A 1 87 ? -2.887 -9.812 3.469 1.00 88.56 87 SER A N 1
ATOM 685 C CA . SER A 1 87 ? -2.128 -9.972 2.229 1.00 88.56 87 SER A CA 1
ATOM 686 C C . SER A 1 87 ? -1.442 -8.662 1.813 1.00 88.56 87 SER A C 1
ATOM 688 O O . SER A 1 87 ? -0.299 -8.689 1.364 1.00 88.56 87 SER A O 1
ATOM 690 N N . TYR A 1 88 ? -2.050 -7.507 2.110 1.00 86.44 88 TYR A N 1
ATOM 691 C CA . TYR A 1 88 ? -1.478 -6.176 1.854 1.00 86.44 88 TYR A CA 1
ATOM 692 C C . TYR A 1 88 ? -0.237 -5.856 2.699 1.00 86.44 88 TYR A C 1
ATOM 694 O O . TYR A 1 88 ? 0.570 -4.999 2.332 1.00 86.44 88 TYR A O 1
ATOM 702 N N . LEU A 1 89 ? -0.040 -6.562 3.816 1.00 86.12 89 LEU A N 1
ATOM 703 C CA . LEU A 1 89 ? 1.166 -6.428 4.637 1.00 86.12 89 LEU A CA 1
ATOM 704 C C . LEU A 1 89 ? 2.373 -7.129 3.998 1.00 86.12 89 LEU A C 1
ATOM 706 O O . LEU A 1 89 ? 3.515 -6.756 4.257 1.00 86.12 89 LEU A O 1
ATOM 710 N N . LYS A 1 90 ? 2.137 -8.116 3.129 1.00 87.12 90 LYS A N 1
ATOM 711 C CA . LYS A 1 90 ? 3.180 -8.932 2.498 1.00 87.12 90 LYS A CA 1
ATOM 712 C C . LYS A 1 90 ? 3.633 -8.344 1.162 1.00 87.12 90 LYS A C 1
ATOM 714 O O . LYS A 1 90 ? 3.100 -7.340 0.688 1.00 87.12 90 LYS A O 1
ATOM 719 N N . ALA A 1 91 ? 4.658 -8.958 0.574 1.00 84.31 91 ALA A N 1
ATOM 720 C CA . ALA A 1 91 ? 5.212 -8.578 -0.724 1.00 84.31 91 ALA A CA 1
ATOM 721 C C . ALA A 1 91 ? 4.685 -9.406 -1.909 1.00 84.31 91 ALA A C 1
ATOM 723 O O . ALA A 1 91 ? 5.290 -9.419 -2.971 1.00 84.31 91 ALA A O 1
ATOM 724 N N . ASP A 1 92 ? 3.560 -10.092 -1.729 1.00 91.19 92 ASP A N 1
ATOM 725 C CA . ASP A 1 92 ? 2.980 -10.951 -2.757 1.00 91.19 92 ASP A CA 1
ATOM 726 C C . ASP A 1 92 ? 2.278 -10.137 -3.859 1.00 91.19 92 ASP A C 1
ATOM 728 O O . ASP A 1 92 ? 1.302 -9.431 -3.591 1.00 91.19 92 ASP A O 1
ATOM 732 N N . SER A 1 93 ? 2.750 -10.278 -5.101 1.00 92.69 93 SER A N 1
ATOM 733 C CA . SER A 1 93 ? 2.186 -9.615 -6.283 1.00 92.69 93 SER A CA 1
ATOM 734 C C . SER A 1 93 ? 0.716 -9.959 -6.524 1.00 92.69 93 SER A C 1
ATOM 736 O O . SER A 1 93 ? -0.028 -9.113 -7.014 1.00 92.69 93 SER A O 1
ATOM 738 N N . GLN A 1 94 ? 0.255 -11.161 -6.151 1.00 91.69 94 GLN A N 1
ATOM 739 C CA . GLN A 1 94 ? -1.153 -11.541 -6.341 1.00 91.69 94 GLN A CA 1
ATOM 740 C C . GLN A 1 94 ? -2.100 -10.653 -5.528 1.00 91.69 94 GLN A C 1
ATOM 742 O O . GLN A 1 94 ? -3.246 -10.435 -5.916 1.00 91.69 94 GLN A O 1
ATOM 747 N N . SER A 1 95 ? -1.613 -10.078 -4.423 1.00 91.44 95 SER A N 1
ATOM 748 C CA . SER A 1 95 ? -2.403 -9.171 -3.592 1.00 91.44 95 SER A CA 1
ATOM 749 C C . SER A 1 95 ? -2.731 -7.851 -4.290 1.00 91.44 95 SER A C 1
ATOM 751 O O . SER A 1 95 ? -3.730 -7.219 -3.947 1.00 91.44 95 SER A O 1
ATOM 753 N N . CYS A 1 96 ? -1.936 -7.438 -5.281 1.00 89.00 96 CYS A N 1
ATOM 754 C CA . CYS A 1 96 ? -2.198 -6.229 -6.058 1.00 89.00 96 CYS A CA 1
ATOM 755 C C . CYS A 1 96 ? -3.461 -6.375 -6.915 1.00 89.00 96 CYS A C 1
ATOM 757 O O . CYS A 1 96 ? -4.199 -5.409 -7.061 1.00 89.00 96 CYS A O 1
ATOM 759 N N . ALA A 1 97 ? -3.767 -7.588 -7.384 1.00 91.94 97 ALA A N 1
ATOM 760 C CA . ALA A 1 97 ? -4.966 -7.905 -8.160 1.00 91.94 97 ALA A CA 1
ATOM 761 C C . ALA A 1 97 ? -6.196 -8.260 -7.297 1.00 91.94 97 ALA A C 1
ATOM 763 O O . ALA A 1 97 ? -7.220 -8.691 -7.820 1.00 91.94 97 ALA A O 1
ATOM 764 N N . ASN A 1 98 ? -6.149 -8.065 -5.971 1.00 90.25 98 ASN A N 1
ATOM 765 C CA . ASN A 1 98 ? -7.347 -8.217 -5.130 1.00 90.25 98 ASN A CA 1
ATOM 766 C C . ASN A 1 98 ? -8.428 -7.166 -5.452 1.00 90.25 98 ASN A C 1
ATOM 768 O O . ASN A 1 98 ? -9.598 -7.380 -5.138 1.00 90.25 98 ASN A O 1
ATOM 772 N N . CYS A 1 99 ? -8.045 -6.047 -6.074 1.00 88.25 99 CYS A N 1
ATOM 773 C CA . CYS A 1 99 ? -8.962 -5.030 -6.580 1.00 88.25 99 CYS A CA 1
ATOM 774 C C . CYS A 1 99 ? -9.046 -5.135 -8.107 1.00 88.25 99 CYS A C 1
ATOM 776 O O . CYS A 1 99 ? -8.015 -5.102 -8.777 1.00 88.25 99 CYS A O 1
ATOM 778 N N . HIS A 1 100 ? -10.259 -5.180 -8.668 1.00 90.50 100 HIS A N 1
ATOM 779 C CA . HIS A 1 100 ? -10.461 -5.348 -10.116 1.00 90.50 100 HIS A CA 1
ATOM 780 C C . HIS A 1 100 ? -9.765 -4.266 -10.957 1.00 90.50 100 HIS A C 1
ATOM 782 O O . HIS A 1 100 ? -9.271 -4.554 -12.041 1.00 90.50 100 HIS A O 1
ATOM 788 N N . VAL A 1 101 ? -9.673 -3.036 -10.440 1.00 90.19 101 VAL A N 1
ATOM 789 C CA . VAL A 1 101 ? -9.065 -1.892 -11.140 1.00 90.19 101 VAL A CA 1
ATOM 790 C C . VAL A 1 101 ? -7.563 -2.093 -11.376 1.00 90.19 101 VAL A C 1
ATOM 792 O O . VAL A 1 101 ? -6.986 -1.519 -12.290 1.00 90.19 101 VAL A O 1
ATOM 795 N N . MET A 1 102 ? -6.922 -2.965 -10.594 1.00 92.06 102 MET A N 1
ATOM 796 C CA . MET A 1 102 ? -5.510 -3.313 -10.755 1.00 92.06 102 MET A CA 1
ATOM 797 C C . MET A 1 102 ? -5.280 -4.498 -11.699 1.00 92.06 102 MET A C 1
ATOM 799 O O . MET A 1 102 ? -4.127 -4.798 -12.006 1.00 92.06 102 MET A O 1
ATOM 803 N N . GLN A 1 103 ? -6.333 -5.187 -12.157 1.00 92.88 103 GLN A N 1
ATOM 804 C CA . GLN A 1 103 ? -6.190 -6.428 -12.922 1.00 92.88 103 GLN A CA 1
ATOM 805 C C . GLN A 1 103 ? -5.417 -6.210 -14.227 1.00 92.88 103 GLN A C 1
ATOM 807 O O . GLN A 1 103 ? -4.504 -6.973 -14.521 1.00 92.88 103 GLN A O 1
ATOM 812 N N . GLY A 1 104 ? -5.712 -5.132 -14.961 1.00 92.31 104 GLY A N 1
ATOM 813 C CA . GLY A 1 104 ? -5.004 -4.809 -16.205 1.00 92.31 104 GLY A CA 1
ATOM 814 C C . GLY A 1 104 ? -3.502 -4.593 -15.995 1.00 92.31 104 GLY A C 1
ATOM 815 O O . GLY A 1 104 ? -2.690 -5.139 -16.739 1.00 92.31 104 GLY A O 1
ATOM 816 N N . HIS A 1 105 ? -3.119 -3.874 -14.934 1.00 92.69 105 HIS A N 1
ATOM 817 C CA . HIS A 1 105 ? -1.710 -3.689 -14.575 1.00 92.69 105 HIS A CA 1
ATOM 818 C C . HIS A 1 105 ? -1.049 -5.006 -14.162 1.00 92.69 105 HIS A C 1
ATOM 820 O O . HIS A 1 105 ? 0.068 -5.292 -14.582 1.00 92.69 105 HIS A O 1
ATOM 826 N N . PHE A 1 106 ? -1.736 -5.840 -13.378 1.00 94.75 106 PHE A N 1
ATOM 827 C CA . PHE A 1 106 ? -1.217 -7.153 -13.000 1.00 94.75 106 PHE A CA 1
ATOM 828 C C . PHE A 1 106 ? -0.987 -8.046 -14.228 1.00 94.75 106 PHE A C 1
ATOM 830 O O . PHE A 1 106 ? 0.090 -8.623 -14.371 1.00 94.75 106 PHE A O 1
ATOM 837 N N . ASP A 1 107 ? -1.949 -8.111 -15.148 1.00 94.81 107 ASP A N 1
ATOM 838 C CA . ASP A 1 107 ? -1.853 -8.920 -16.365 1.00 94.81 107 ASP A CA 1
ATOM 839 C C . ASP A 1 107 ? -0.737 -8.431 -17.302 1.00 94.81 107 ASP A C 1
ATOM 841 O O . ASP A 1 107 ? -0.060 -9.246 -17.938 1.00 94.81 107 ASP A O 1
ATOM 845 N N . ALA A 1 108 ? -0.527 -7.113 -17.382 1.00 94.00 108 ALA A N 1
ATOM 846 C CA . ALA A 1 108 ? 0.577 -6.513 -18.123 1.00 94.00 108 ALA A CA 1
ATOM 847 C C . ALA A 1 108 ? 1.934 -6.833 -17.471 1.00 94.00 108 ALA A C 1
ATOM 849 O O . ALA A 1 108 ? 2.860 -7.259 -18.163 1.00 94.00 108 ALA A O 1
ATOM 850 N N . TRP A 1 109 ? 2.040 -6.729 -16.141 1.00 95.19 109 TRP A N 1
ATOM 851 C CA . TRP A 1 109 ? 3.244 -7.103 -15.389 1.00 95.19 109 TRP A CA 1
ATOM 852 C C . TRP A 1 109 ? 3.611 -8.577 -15.565 1.00 95.19 109 TRP A C 1
ATOM 854 O O . TRP A 1 109 ? 4.775 -8.888 -15.801 1.00 95.19 109 TRP A O 1
ATOM 864 N N . VAL A 1 110 ? 2.636 -9.493 -15.535 1.00 94.50 110 VAL A N 1
ATOM 865 C CA . VAL A 1 110 ? 2.886 -10.931 -15.762 1.00 94.50 110 VAL A CA 1
ATOM 866 C C . VAL A 1 110 ? 3.572 -11.182 -17.113 1.00 94.50 110 VAL A C 1
ATOM 868 O O . VAL A 1 110 ? 4.387 -12.100 -17.232 1.00 94.50 110 VAL A O 1
ATOM 871 N N . LYS A 1 111 ? 3.259 -10.372 -18.131 1.00 93.62 111 LYS A N 1
ATOM 872 C CA . LYS A 1 111 ? 3.818 -10.474 -19.489 1.00 93.62 111 LYS A CA 1
ATOM 873 C C . LYS A 1 111 ? 5.098 -9.656 -19.678 1.00 93.62 111 LYS A C 1
ATOM 875 O O . LYS A 1 111 ? 5.764 -9.824 -20.698 1.00 93.62 111 LYS A O 1
ATOM 880 N N . SER A 1 112 ? 5.438 -8.782 -18.734 1.00 92.75 112 SER A N 1
ATOM 881 C CA . SER A 1 112 ? 6.576 -7.877 -18.852 1.00 92.75 112 SER A CA 1
ATOM 882 C C . SER A 1 112 ? 7.904 -8.582 -18.582 1.00 92.75 112 SER A C 1
ATOM 884 O O . SER A 1 112 ? 7.969 -9.686 -18.030 1.00 92.75 112 SER A O 1
ATOM 886 N N . SER A 1 113 ? 9.001 -7.903 -18.917 1.00 92.00 113 SER A N 1
ATOM 887 C CA . SER A 1 113 ? 10.358 -8.385 -18.640 1.00 92.00 113 SER A CA 1
ATOM 888 C C . SER A 1 113 ? 10.620 -8.635 -17.150 1.00 92.00 113 SER A C 1
ATOM 890 O O . SER A 1 113 ? 11.522 -9.400 -16.824 1.00 92.00 113 SER A O 1
ATOM 892 N N . HIS A 1 114 ? 9.843 -8.024 -16.246 1.00 93.75 114 HIS A N 1
ATOM 893 C CA . HIS A 1 114 ? 10.036 -8.127 -14.797 1.00 93.75 114 HIS A CA 1
ATOM 894 C C . HIS A 1 114 ? 9.067 -9.083 -14.099 1.00 93.75 114 HIS A C 1
ATOM 896 O O . HIS A 1 114 ? 9.349 -9.475 -12.967 1.00 93.75 114 HIS A O 1
ATOM 902 N N . GLY A 1 115 ? 8.002 -9.544 -14.768 1.00 93.25 115 GLY A N 1
ATOM 903 C CA . GLY A 1 115 ? 6.987 -10.436 -14.187 1.00 93.25 115 GLY A CA 1
ATOM 904 C C . GLY A 1 115 ? 7.527 -11.731 -13.569 1.00 93.25 115 GLY A C 1
ATOM 905 O O . GLY A 1 115 ? 6.905 -12.317 -12.687 1.00 93.25 115 GLY A O 1
ATOM 906 N N . LYS A 1 116 ? 8.712 -12.174 -14.009 1.00 91.25 116 LYS A N 1
ATOM 907 C CA . LYS A 1 116 ? 9.384 -13.393 -13.526 1.00 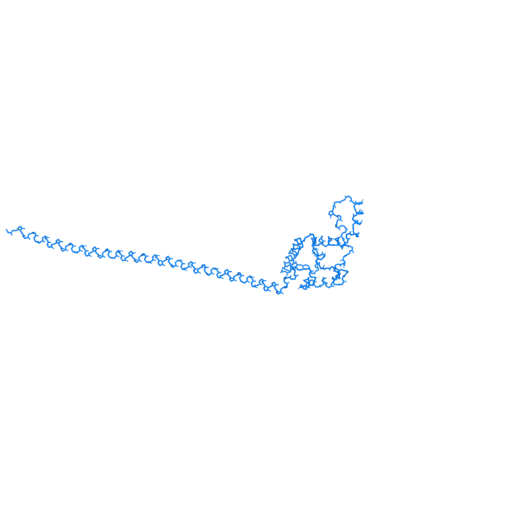91.25 116 LYS A CA 1
ATOM 908 C C . LYS A 1 116 ? 10.471 -13.150 -12.478 1.00 91.25 116 LYS A C 1
ATOM 910 O O . LYS A 1 116 ? 10.903 -14.109 -11.846 1.00 91.25 116 LYS A O 1
ATOM 915 N N . PHE A 1 117 ? 10.942 -11.914 -12.326 1.00 92.62 117 PHE A N 1
ATOM 916 C CA . PHE A 1 117 ? 12.153 -11.603 -11.555 1.00 92.62 117 PHE A CA 1
ATOM 917 C C . PHE A 1 117 ? 11.909 -10.643 -10.392 1.00 92.62 117 PHE A C 1
ATOM 919 O O . PHE A 1 117 ? 12.693 -10.636 -9.448 1.00 92.62 117 PHE A O 1
ATOM 926 N N . ALA A 1 118 ? 10.845 -9.844 -10.453 1.00 94.31 118 ALA A N 1
ATOM 927 C CA . ALA A 1 118 ? 10.559 -8.806 -9.476 1.00 94.31 118 ALA A CA 1
ATOM 928 C C . ALA A 1 118 ? 9.070 -8.797 -9.135 1.00 94.31 118 ALA A C 1
ATOM 930 O O . ALA A 1 118 ? 8.220 -8.805 -10.024 1.00 94.31 118 ALA A O 1
ATOM 931 N N . SER A 1 119 ? 8.755 -8.753 -7.845 1.00 94.31 119 SER A N 1
ATOM 932 C CA . SER A 1 119 ? 7.401 -8.538 -7.344 1.00 94.31 119 SER A CA 1
ATOM 933 C C . SER A 1 119 ? 6.929 -7.104 -7.597 1.00 94.31 119 SER A C 1
ATOM 935 O O . SER A 1 119 ? 7.723 -6.201 -7.860 1.00 94.31 119 SER A O 1
ATOM 937 N N . CYS A 1 120 ? 5.628 -6.847 -7.447 1.00 94.62 120 CYS A N 1
ATOM 938 C CA . CYS A 1 120 ? 5.093 -5.491 -7.593 1.00 94.62 120 CYS A CA 1
ATOM 939 C C . CYS A 1 120 ? 5.770 -4.499 -6.631 1.00 94.62 120 CYS A C 1
ATOM 941 O O . CYS A 1 120 ? 6.092 -3.375 -7.016 1.00 94.62 120 CYS A O 1
ATOM 943 N N . ASN A 1 121 ? 6.030 -4.922 -5.389 1.00 95.06 121 ASN A N 1
ATOM 944 C CA . ASN A 1 121 ? 6.674 -4.071 -4.388 1.00 95.06 121 ASN A CA 1
ATOM 945 C C . ASN A 1 121 ? 8.165 -3.864 -4.653 1.00 95.06 121 ASN A C 1
ATOM 947 O O . ASN A 1 121 ? 8.712 -2.884 -4.156 1.00 95.06 121 ASN A O 1
ATOM 951 N N . ASP A 1 122 ? 8.812 -4.713 -5.454 1.00 95.50 122 ASP A N 1
ATOM 952 C CA . ASP A 1 122 ? 10.208 -4.483 -5.821 1.00 95.50 122 ASP A CA 1
ATOM 953 C C . ASP A 1 122 ? 10.372 -3.204 -6.644 1.00 95.50 122 ASP A C 1
ATOM 955 O O . ASP A 1 122 ? 11.412 -2.563 -6.538 1.00 95.50 122 ASP A O 1
ATOM 959 N N . CYS A 1 123 ? 9.326 -2.774 -7.361 1.00 94.75 123 CYS A N 1
ATOM 960 C CA . CYS A 1 123 ? 9.296 -1.508 -8.096 1.00 94.75 123 CYS A CA 1
ATOM 961 C C . CYS A 1 123 ? 8.464 -0.405 -7.413 1.00 94.75 123 CYS A C 1
ATOM 963 O O . CYS A 1 123 ? 8.759 0.775 -7.584 1.00 94.75 123 CYS A O 1
ATOM 965 N N . HIS A 1 124 ? 7.403 -0.753 -6.675 1.00 95.12 124 HIS A N 1
ATOM 966 C CA . HIS A 1 124 ? 6.429 0.215 -6.128 1.00 95.12 124 HIS A CA 1
ATOM 967 C C . HIS A 1 124 ? 6.577 0.494 -4.626 1.00 95.12 124 HIS A C 1
ATOM 969 O O . HIS A 1 124 ? 5.788 1.251 -4.061 1.00 95.12 124 HIS A O 1
ATOM 975 N N . ALA A 1 125 ? 7.579 -0.085 -3.962 1.00 95.69 125 ALA A N 1
ATOM 976 C CA . ALA A 1 125 ? 7.912 0.222 -2.576 1.00 95.69 125 ALA A CA 1
ATOM 977 C C . ALA A 1 125 ? 9.406 0.555 -2.429 1.00 95.69 125 ALA A C 1
ATOM 979 O O . ALA A 1 125 ? 10.241 -0.009 -3.137 1.00 95.69 125 ALA A O 1
ATOM 980 N N . PRO A 1 126 ? 9.763 1.476 -1.519 1.00 95.69 126 PRO A N 1
ATOM 981 C CA . PRO A 1 126 ? 11.156 1.779 -1.244 1.00 95.69 126 PRO A CA 1
ATOM 982 C C . PRO A 1 126 ? 11.824 0.631 -0.471 1.00 95.69 126 PRO A C 1
ATOM 984 O O . PRO A 1 126 ? 11.168 -0.147 0.223 1.00 95.69 126 PRO A O 1
ATOM 987 N N . HIS A 1 127 ? 13.147 0.540 -0.602 1.00 94.62 127 HIS A N 1
ATOM 988 C CA . HIS A 1 127 ? 13.962 -0.579 -0.107 1.00 94.62 127 HIS A CA 1
ATOM 989 C C . HIS A 1 127 ? 15.036 -0.175 0.909 1.00 94.62 127 HIS A C 1
ATOM 991 O O . HIS A 1 127 ? 15.855 -1.001 1.303 1.00 94.62 127 HIS A O 1
ATOM 997 N N . ASP A 1 128 ? 15.063 1.093 1.302 1.00 92.75 128 ASP A N 1
ATOM 998 C CA . ASP A 1 128 ? 15.996 1.666 2.274 1.00 92.75 128 ASP A CA 1
ATOM 999 C C . ASP A 1 128 ? 15.718 1.175 3.701 1.00 92.75 128 ASP A C 1
ATOM 1001 O O . ASP A 1 128 ? 16.646 0.946 4.474 1.00 92.75 128 ASP A O 1
ATOM 1005 N N . SER A 1 129 ? 14.448 0.965 4.060 1.00 94.44 129 SER A N 1
ATOM 1006 C CA . SER A 1 129 ? 14.072 0.392 5.351 1.00 94.44 129 SER A CA 1
ATOM 1007 C C . SER A 1 129 ? 12.687 -0.258 5.316 1.00 94.44 129 SER A C 1
ATOM 1009 O O . SER A 1 129 ? 11.839 0.055 4.483 1.00 94.44 129 SER A O 1
ATOM 1011 N N . ALA A 1 130 ? 12.402 -1.132 6.283 1.00 93.19 130 ALA A N 1
ATOM 1012 C CA . ALA A 1 130 ? 11.042 -1.639 6.461 1.00 93.19 130 ALA A CA 1
ATOM 1013 C C . ALA A 1 130 ? 10.053 -0.506 6.801 1.00 93.19 130 ALA A C 1
ATOM 1015 O O . ALA A 1 130 ? 8.898 -0.542 6.385 1.00 93.19 130 ALA A O 1
ATOM 1016 N N . VAL A 1 131 ? 10.505 0.515 7.539 1.00 95.81 131 VAL A N 1
ATOM 1017 C CA . VAL A 1 131 ? 9.664 1.639 7.974 1.00 95.81 131 VAL A CA 1
ATOM 1018 C C . VAL A 1 131 ? 9.195 2.464 6.779 1.00 95.81 131 VAL A C 1
ATOM 1020 O O . VAL A 1 131 ? 8.000 2.721 6.649 1.00 95.81 131 VAL A O 1
ATOM 1023 N N . SER A 1 132 ? 10.106 2.837 5.883 1.00 94.44 132 SER A N 1
ATOM 1024 C CA . SER A 1 132 ? 9.780 3.570 4.656 1.00 94.44 132 SER A CA 1
ATOM 1025 C C . SER A 1 132 ? 8.903 2.739 3.718 1.00 94.44 132 SER A C 1
ATOM 1027 O O . SER A 1 132 ? 7.949 3.273 3.150 1.00 94.44 132 SER A O 1
ATOM 1029 N N . ALA A 1 133 ? 9.149 1.428 3.612 1.00 93.69 133 ALA A N 1
ATOM 1030 C CA . ALA A 1 133 ? 8.307 0.523 2.833 1.00 93.69 133 ALA A CA 1
ATOM 1031 C C . ALA A 1 133 ? 6.863 0.503 3.358 1.00 93.69 133 ALA A C 1
ATOM 1033 O O . ALA A 1 133 ? 5.917 0.706 2.594 1.00 93.69 133 ALA A O 1
ATOM 1034 N N . TYR A 1 134 ? 6.670 0.327 4.669 1.00 94.44 134 TYR A N 1
ATOM 1035 C CA . TYR A 1 134 ? 5.335 0.347 5.271 1.00 94.44 134 TYR A CA 1
ATOM 1036 C C . TYR A 1 134 ? 4.686 1.731 5.230 1.00 94.44 134 TYR A C 1
ATOM 1038 O O . TYR A 1 134 ? 3.478 1.812 5.016 1.00 94.44 134 TYR A O 1
ATOM 1046 N N . TYR A 1 135 ? 5.457 2.811 5.366 1.00 95.56 135 TYR A N 1
ATOM 1047 C CA . TYR A 1 135 ? 4.951 4.171 5.191 1.00 95.56 135 TYR A CA 1
ATOM 1048 C C . TYR A 1 135 ? 4.416 4.390 3.771 1.00 95.56 135 TYR A C 1
ATOM 1050 O O . TYR A 1 135 ? 3.289 4.856 3.610 1.00 95.56 135 TYR A O 1
ATOM 1058 N N . CYS A 1 136 ? 5.179 3.993 2.746 1.00 95.31 136 CYS A N 1
ATOM 1059 C CA . CYS A 1 136 ? 4.754 4.060 1.348 1.00 95.31 136 CYS A CA 1
ATOM 1060 C C . CYS A 1 136 ? 3.452 3.273 1.129 1.00 95.31 136 CYS A C 1
ATOM 1062 O O . CYS A 1 136 ? 2.477 3.809 0.601 1.00 95.31 136 CYS A O 1
ATOM 1064 N N . LYS A 1 137 ? 3.391 2.029 1.623 1.00 93.81 137 LYS A N 1
ATOM 1065 C CA . LYS A 1 137 ? 2.202 1.166 1.509 1.00 93.81 137 LYS A CA 1
ATOM 1066 C C . LYS A 1 137 ? 0.985 1.755 2.220 1.00 93.81 137 LYS A C 1
ATOM 1068 O O . LYS A 1 137 ? -0.101 1.752 1.650 1.00 93.81 137 LYS A O 1
ATOM 1073 N N . ALA A 1 138 ? 1.157 2.293 3.427 1.00 93.19 138 ALA A N 1
ATOM 1074 C CA . ALA A 1 138 ? 0.078 2.928 4.179 1.00 93.19 138 ALA A CA 1
ATOM 1075 C C . ALA A 1 138 ? -0.427 4.200 3.484 1.00 93.19 138 ALA A C 1
ATOM 1077 O O . ALA A 1 138 ? -1.634 4.378 3.330 1.00 93.19 138 ALA A O 1
ATOM 1078 N N . ARG A 1 139 ? 0.490 5.053 3.012 1.00 95.38 139 ARG A N 1
ATOM 1079 C CA . ARG A 1 139 ? 0.171 6.276 2.267 1.00 95.38 139 ARG A CA 1
ATOM 1080 C C . ARG A 1 139 ? -0.609 5.955 0.994 1.00 95.38 139 ARG A C 1
ATOM 1082 O O . ARG A 1 139 ? -1.694 6.493 0.795 1.00 95.38 139 ARG A O 1
ATOM 1089 N N . ASN A 1 140 ? -0.082 5.060 0.161 1.00 93.94 140 ASN A N 1
ATOM 1090 C CA . ASN A 1 140 ? -0.725 4.666 -1.091 1.00 93.94 140 ASN A CA 1
ATOM 1091 C C . ASN A 1 140 ? -2.066 3.972 -0.833 1.00 93.94 140 ASN A C 1
ATOM 1093 O O . ASN A 1 140 ? -3.059 4.320 -1.460 1.00 93.94 140 ASN A O 1
ATOM 1097 N N . GLY A 1 141 ? -2.131 3.059 0.142 1.00 91.00 141 GLY A N 1
ATOM 1098 C CA . GLY A 1 141 ? -3.374 2.395 0.532 1.00 91.00 141 GLY A CA 1
ATOM 1099 C C . GLY A 1 141 ? -4.458 3.375 0.986 1.00 91.00 141 GLY A C 1
ATOM 1100 O O . GLY A 1 141 ? -5.609 3.239 0.574 1.00 91.00 141 GLY A O 1
ATOM 1101 N N . PHE A 1 142 ? -4.097 4.394 1.774 1.00 93.25 142 PHE A N 1
ATOM 1102 C CA . PHE A 1 142 ? -5.026 5.439 2.205 1.00 93.25 142 PHE A CA 1
ATOM 1103 C C . PHE A 1 142 ? -5.557 6.257 1.023 1.00 93.25 142 PHE A C 1
ATOM 1105 O O . PHE A 1 142 ? -6.770 6.380 0.872 1.00 93.25 142 PHE A O 1
ATOM 1112 N N . PHE A 1 143 ? -4.674 6.772 0.160 1.00 94.25 143 PHE A N 1
ATOM 1113 C CA . PHE A 1 143 ? -5.095 7.590 -0.983 1.00 94.25 143 PHE A CA 1
ATOM 1114 C C . PHE A 1 143 ? -5.870 6.790 -2.035 1.00 94.25 143 PHE A C 1
ATOM 1116 O O . PHE A 1 143 ? -6.847 7.307 -2.564 1.00 94.25 143 PHE A O 1
ATOM 1123 N N . HIS A 1 144 ? -5.517 5.525 -2.281 1.00 91.19 144 HIS A N 1
ATOM 1124 C CA . HIS A 1 144 ? -6.315 4.636 -3.132 1.00 91.19 144 HIS A CA 1
ATOM 1125 C C . HIS A 1 144 ? -7.703 4.400 -2.533 1.00 91.19 144 HIS A C 1
ATOM 1127 O O . HIS A 1 144 ? -8.704 4.528 -3.229 1.00 91.19 144 HIS A O 1
ATOM 1133 N N . SER A 1 145 ? -7.780 4.100 -1.232 1.00 89.94 145 SER A N 1
ATOM 1134 C CA . SER A 1 145 ? -9.066 3.884 -0.558 1.00 89.94 145 SER A CA 1
ATOM 1135 C C . SER A 1 145 ? -9.939 5.133 -0.619 1.00 89.94 145 SER A C 1
ATOM 1137 O O . SER A 1 145 ? -11.132 5.024 -0.885 1.00 89.94 145 SER A O 1
ATOM 1139 N N . LEU A 1 146 ? -9.348 6.313 -0.409 1.00 93.94 146 LEU A N 1
ATOM 1140 C CA . LEU A 1 146 ? -10.050 7.586 -0.503 1.00 93.94 146 LEU A CA 1
ATOM 1141 C C . LEU A 1 146 ? -10.588 7.807 -1.919 1.00 93.94 146 LEU A C 1
ATOM 1143 O O . LEU A 1 146 ? -11.796 7.947 -2.070 1.00 93.94 146 LEU A O 1
ATOM 1147 N N . ALA A 1 147 ? -9.719 7.750 -2.932 1.00 92.38 147 ALA A N 1
ATOM 1148 C CA . ALA A 1 147 ? -10.075 7.980 -4.330 1.00 92.38 147 ALA A CA 1
ATOM 1149 C C . ALA A 1 147 ? -11.155 7.008 -4.829 1.00 92.38 147 ALA A C 1
ATOM 1151 O O . ALA A 1 147 ? -12.129 7.425 -5.446 1.00 92.38 147 ALA A O 1
ATOM 1152 N N . PHE A 1 148 ? -11.050 5.716 -4.499 1.00 89.81 148 PHE A N 1
ATOM 1153 C CA . PHE A 1 148 ? -12.059 4.725 -4.888 1.00 89.81 148 PHE A CA 1
ATOM 1154 C C . PHE A 1 148 ? -13.371 4.856 -4.109 1.00 89.81 148 PHE A C 1
ATOM 1156 O O . PHE A 1 148 ? -14.422 4.489 -4.627 1.00 89.81 148 PHE A O 1
ATOM 1163 N N . THR A 1 149 ? -13.339 5.391 -2.885 1.00 91.31 149 THR A N 1
ATOM 1164 C CA . THR A 1 149 ? -14.560 5.656 -2.107 1.00 91.31 149 THR A CA 1
ATOM 1165 C C . THR A 1 149 ? -15.283 6.902 -2.611 1.00 91.31 149 THR A C 1
ATOM 1167 O O . THR A 1 149 ? -16.511 6.924 -2.649 1.00 91.31 149 THR A O 1
ATOM 1170 N N . THR A 1 150 ? -14.542 7.947 -2.989 1.00 95.19 150 THR A N 1
ATOM 1171 C CA . THR A 1 150 ? -15.114 9.201 -3.499 1.00 95.19 150 THR A CA 1
ATOM 1172 C C . THR A 1 150 ? -15.399 9.165 -4.998 1.00 95.19 150 THR A C 1
ATOM 1174 O O . THR A 1 150 ? -16.131 10.022 -5.484 1.00 95.19 150 THR A O 1
ATOM 1177 N N . GLY A 1 151 ? -14.840 8.193 -5.725 1.00 90.88 151 GLY A N 1
ATOM 1178 C CA . GLY A 1 151 ? -14.875 8.144 -7.188 1.00 90.88 151 GLY A CA 1
ATOM 1179 C C . GLY A 1 151 ? -13.962 9.179 -7.853 1.00 90.88 151 GLY A C 1
ATOM 1180 O O . GLY A 1 151 ? -14.115 9.451 -9.037 1.00 90.88 151 GLY A O 1
ATOM 1181 N N . ASP A 1 152 ? -13.033 9.769 -7.099 1.00 91.69 152 ASP A N 1
ATOM 1182 C CA . ASP A 1 152 ? -12.117 10.809 -7.572 1.00 91.69 152 ASP A CA 1
ATOM 1183 C C . ASP A 1 152 ? -10.826 10.177 -8.111 1.00 91.69 152 ASP A C 1
ATOM 1185 O O . ASP A 1 152 ? -9.769 10.228 -7.481 1.00 91.69 152 ASP A O 1
ATOM 1189 N N . PHE A 1 153 ? -10.936 9.474 -9.241 1.00 88.12 153 PHE A N 1
ATOM 1190 C CA . PHE A 1 153 ? -9.796 8.880 -9.938 1.00 88.12 153 PHE A CA 1
ATOM 1191 C C . PHE A 1 153 ? -9.987 8.897 -11.456 1.00 88.12 153 PHE A C 1
ATOM 1193 O O . PHE A 1 153 ? -11.103 8.864 -11.971 1.00 88.12 153 PHE A O 1
ATOM 1200 N N . GLU A 1 154 ? -8.872 8.928 -12.180 1.00 85.56 154 GLU A N 1
ATOM 1201 C CA . GLU A 1 154 ? -8.861 8.771 -13.632 1.00 85.56 154 GLU A CA 1
ATOM 1202 C C . GLU A 1 154 ? -8.965 7.287 -14.002 1.00 85.56 154 GLU A C 1
ATOM 1204 O O . GLU A 1 154 ? -8.256 6.456 -13.435 1.00 85.56 154 GLU A O 1
ATOM 1209 N N . GLU A 1 155 ? -9.795 6.956 -14.995 1.00 80.50 155 GLU A N 1
ATOM 1210 C CA . GLU A 1 155 ? -9.941 5.581 -15.504 1.00 80.50 155 GLU A CA 1
ATOM 1211 C C . GLU A 1 155 ? -8.589 5.000 -15.966 1.00 80.50 155 GLU A C 1
ATOM 1213 O O . GLU A 1 155 ? -8.282 3.833 -15.731 1.00 80.50 155 GLU A O 1
ATOM 1218 N N . ASN A 1 156 ? -7.744 5.839 -16.579 1.00 83.88 156 ASN A N 1
ATOM 1219 C CA . ASN A 1 156 ? -6.358 5.503 -16.891 1.00 83.88 156 ASN A CA 1
ATOM 1220 C C . ASN A 1 156 ? -5.447 5.977 -15.756 1.00 83.88 156 ASN A C 1
ATOM 1222 O O . ASN A 1 156 ? -4.963 7.109 -15.763 1.00 83.88 156 ASN A O 1
ATOM 1226 N N . LEU A 1 157 ? -5.228 5.098 -14.782 1.00 87.31 157 LEU A N 1
ATOM 1227 C CA . LEU A 1 157 ? -4.462 5.412 -13.584 1.00 87.31 157 LEU A CA 1
ATOM 1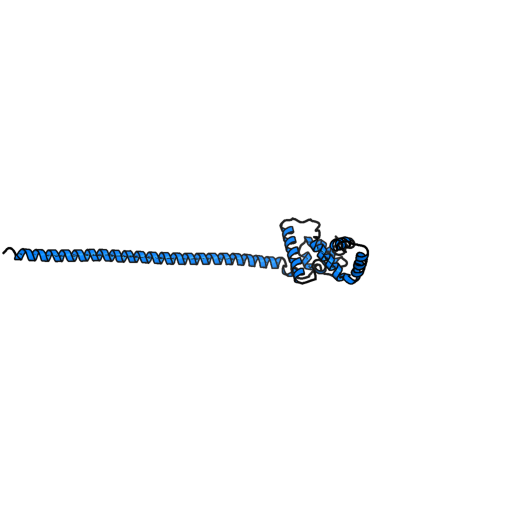228 C C . LEU A 1 157 ? -3.041 5.883 -13.910 1.00 87.31 157 LEU A C 1
ATOM 1230 O O . LEU A 1 157 ? -2.230 5.169 -14.506 1.00 87.31 157 LEU A O 1
ATOM 1234 N N . ARG A 1 158 ? -2.713 7.091 -13.446 1.00 87.19 158 ARG A N 1
ATOM 1235 C CA . ARG A 1 158 ? -1.377 7.678 -13.565 1.00 87.19 158 ARG A CA 1
ATOM 1236 C C . ARG A 1 158 ? -0.611 7.575 -12.256 1.00 87.19 158 ARG A C 1
ATOM 1238 O O . ARG A 1 158 ? -1.138 7.815 -11.171 1.00 87.19 158 ARG A O 1
ATOM 1245 N N . ILE A 1 159 ? 0.669 7.226 -12.367 1.00 88.94 159 ILE A N 1
ATOM 1246 C CA . ILE A 1 159 ? 1.579 7.209 -11.224 1.00 88.94 159 ILE A CA 1
ATOM 1247 C C . ILE A 1 159 ? 1.811 8.641 -10.724 1.00 88.94 159 ILE A C 1
ATOM 1249 O O . ILE A 1 159 ? 2.026 9.555 -11.515 1.00 88.94 159 ILE A O 1
ATOM 1253 N N . THR A 1 160 ? 1.781 8.836 -9.407 1.00 91.75 160 THR A N 1
ATOM 1254 C CA . THR A 1 160 ? 2.105 10.133 -8.791 1.00 91.75 160 THR A CA 1
ATOM 1255 C C . THR A 1 160 ? 3.613 10.377 -8.788 1.00 91.75 160 THR A C 1
ATOM 1257 O O . THR A 1 160 ? 4.387 9.420 -8.771 1.00 91.75 160 THR A O 1
ATOM 1260 N N . ASP A 1 161 ? 4.049 11.636 -8.695 1.00 91.19 161 ASP A N 1
ATOM 1261 C CA . ASP A 1 161 ? 5.480 11.990 -8.654 1.00 91.19 161 ASP A CA 1
ATOM 1262 C C . ASP A 1 161 ? 6.237 11.279 -7.525 1.00 91.19 161 ASP A C 1
ATOM 1264 O O . ASP A 1 161 ? 7.360 10.805 -7.702 1.00 91.19 161 ASP A O 1
ATOM 1268 N N . TYR A 1 162 ? 5.586 11.123 -6.366 1.00 93.19 162 TYR A N 1
ATOM 1269 C CA . TYR A 1 162 ? 6.140 10.359 -5.252 1.00 93.19 162 TYR A CA 1
ATOM 1270 C C . TYR A 1 162 ? 6.442 8.913 -5.662 1.00 93.19 162 TYR A C 1
ATOM 1272 O O . TYR A 1 162 ? 7.575 8.457 -5.521 1.00 93.19 162 TYR A O 1
ATOM 1280 N N . ASN A 1 163 ? 5.448 8.203 -6.202 1.00 93.94 163 ASN A N 1
ATOM 1281 C CA . ASN A 1 163 ? 5.615 6.801 -6.582 1.00 93.94 163 ASN A CA 1
ATOM 1282 C C . ASN A 1 163 ? 6.563 6.657 -7.777 1.00 93.94 163 ASN A C 1
ATOM 1284 O O . ASN A 1 163 ? 7.352 5.719 -7.816 1.00 93.94 163 ASN A O 1
ATOM 1288 N N . ARG A 1 164 ? 6.577 7.636 -8.688 1.00 92.00 164 ARG A N 1
ATOM 1289 C CA . ARG A 1 164 ? 7.548 7.717 -9.780 1.00 92.00 164 ARG A CA 1
ATOM 1290 C C . ARG A 1 164 ? 8.981 7.768 -9.254 1.00 92.00 164 ARG A C 1
ATOM 1292 O O . ARG A 1 164 ? 9.828 7.026 -9.741 1.00 92.00 164 ARG A O 1
ATOM 1299 N N . SER A 1 165 ? 9.244 8.575 -8.224 1.00 91.69 165 SER A N 1
ATOM 1300 C CA . SER A 1 165 ? 10.573 8.658 -7.600 1.00 91.69 165 SER A CA 1
ATOM 1301 C C . SER A 1 165 ? 10.981 7.365 -6.882 1.00 91.69 165 SER A C 1
ATOM 1303 O O . SER A 1 165 ? 12.159 7.005 -6.881 1.00 91.69 165 SER A O 1
ATOM 1305 N N . VAL A 1 166 ? 10.020 6.645 -6.291 1.00 94.69 166 VAL A N 1
ATOM 1306 C CA . VAL A 1 166 ? 10.245 5.336 -5.657 1.00 94.69 166 VAL A CA 1
ATOM 1307 C C . VAL A 1 166 ? 10.607 4.292 -6.713 1.00 94.69 166 VAL A C 1
ATOM 1309 O O . VAL A 1 166 ? 11.597 3.581 -6.551 1.00 94.69 166 VAL A O 1
ATOM 1312 N N . THR A 1 167 ? 9.865 4.243 -7.822 1.00 94.38 167 THR A N 1
ATOM 1313 C CA . THR A 1 167 ? 10.144 3.330 -8.937 1.00 94.38 167 THR A CA 1
ATOM 1314 C C . THR A 1 167 ? 11.482 3.617 -9.604 1.00 94.38 167 THR A C 1
ATOM 1316 O O . THR A 1 167 ? 12.234 2.685 -9.867 1.00 94.38 167 THR A O 1
ATOM 1319 N N . GLU A 1 168 ? 11.839 4.884 -9.812 1.00 92.00 168 GLU A N 1
ATOM 1320 C CA . GLU A 1 168 ? 13.151 5.251 -10.358 1.00 92.00 168 GLU A CA 1
ATOM 1321 C C . GLU A 1 168 ? 14.300 4.755 -9.463 1.00 92.00 168 GLU A C 1
ATOM 1323 O O . GLU A 1 168 ? 15.264 4.157 -9.946 1.00 92.00 168 GLU A O 1
ATOM 1328 N N . GLN A 1 169 ? 14.185 4.936 -8.145 1.00 92.44 169 GLN A N 1
ATOM 1329 C CA . GLN A 1 169 ? 15.178 4.427 -7.194 1.00 92.44 169 GLN A CA 1
ATOM 1330 C C . GLN A 1 169 ? 15.252 2.896 -7.201 1.00 92.44 169 GLN A C 1
ATOM 1332 O O . GLN A 1 169 ? 16.345 2.338 -7.105 1.00 92.44 169 GLN A O 1
ATOM 1337 N N . ALA A 1 170 ? 14.119 2.209 -7.359 1.00 94.38 170 ALA A N 1
ATOM 1338 C CA . ALA A 1 170 ? 14.084 0.757 -7.493 1.00 94.38 170 ALA A CA 1
ATOM 1339 C C . ALA A 1 170 ? 14.793 0.266 -8.769 1.00 94.38 170 ALA A C 1
ATOM 1341 O O . ALA A 1 170 ? 15.602 -0.661 -8.690 1.00 94.38 170 ALA A O 1
ATOM 1342 N N . CYS A 1 171 ? 14.566 0.922 -9.916 1.00 93.00 171 CYS A N 1
ATOM 1343 C CA . CYS A 1 171 ? 15.291 0.640 -11.159 1.00 93.00 171 CYS A CA 1
ATOM 1344 C C . CYS A 1 171 ? 16.801 0.740 -10.931 1.00 93.00 171 CYS A C 1
ATOM 1346 O O . CYS A 1 171 ? 17.546 -0.194 -11.230 1.00 93.00 171 CYS A O 1
ATOM 1348 N N . ARG A 1 172 ? 17.249 1.854 -10.339 1.00 91.19 172 ARG A N 1
ATOM 1349 C CA . ARG A 1 172 ? 18.671 2.107 -10.080 1.00 91.19 172 ARG A CA 1
ATOM 1350 C C . ARG A 1 172 ? 19.264 1.111 -9.101 1.00 91.19 172 ARG A C 1
ATOM 1352 O O . ARG A 1 172 ? 20.368 0.657 -9.344 1.00 91.19 172 ARG A O 1
ATOM 1359 N N . LYS A 1 173 ? 18.532 0.702 -8.063 1.00 92.00 173 LYS A N 1
ATOM 1360 C CA . LYS A 1 173 ? 18.990 -0.308 -7.098 1.00 92.00 173 LYS A CA 1
ATOM 1361 C C . LYS A 1 173 ? 19.412 -1.603 -7.799 1.00 92.00 173 LYS A C 1
ATOM 1363 O O . LYS A 1 173 ? 20.513 -2.090 -7.559 1.00 92.00 173 LYS A O 1
ATOM 1368 N N . CYS A 1 174 ? 18.566 -2.143 -8.677 1.00 93.75 174 CYS A N 1
ATOM 1369 C CA . CYS A 1 174 ? 18.851 -3.398 -9.378 1.00 93.75 174 CYS A CA 1
ATOM 1370 C C . CYS A 1 174 ? 19.803 -3.222 -10.569 1.00 93.75 174 CYS A C 1
ATOM 1372 O O . CYS A 1 174 ? 20.597 -4.115 -10.846 1.00 93.75 174 CYS A O 1
ATOM 1374 N N . HIS A 1 175 ? 19.762 -2.075 -11.248 1.00 92.50 175 HIS A N 1
ATOM 1375 C CA . HIS A 1 175 ? 20.590 -1.786 -12.422 1.00 92.50 175 HIS A CA 1
ATOM 1376 C C . HIS A 1 175 ? 21.808 -0.903 -12.114 1.00 92.50 175 HIS A C 1
ATOM 1378 O O . HIS A 1 175 ? 22.337 -0.273 -13.030 1.00 92.50 175 HIS A O 1
ATOM 1384 N N . THR A 1 176 ? 22.266 -0.862 -10.855 1.00 89.38 176 THR A N 1
ATOM 1385 C CA . THR A 1 176 ? 23.323 0.058 -10.387 1.00 89.38 176 THR A CA 1
ATOM 1386 C C . THR A 1 176 ? 24.550 0.007 -11.298 1.00 89.38 176 THR A C 1
ATOM 1388 O O . THR A 1 176 ? 25.002 1.044 -11.775 1.00 89.38 176 THR A O 1
ATOM 1391 N N . ASP A 1 177 ? 25.031 -1.193 -11.623 1.00 87.75 177 ASP A N 1
ATOM 1392 C CA . ASP A 1 177 ? 26.249 -1.380 -12.422 1.00 87.75 177 ASP A CA 1
ATOM 1393 C C . ASP A 1 177 ? 26.128 -0.831 -13.855 1.00 87.75 177 ASP A C 1
ATOM 1395 O O . ASP A 1 177 ? 27.115 -0.370 -14.430 1.00 87.75 177 ASP A O 1
ATOM 1399 N N . LEU A 1 178 ? 24.917 -0.841 -14.425 1.00 84.31 178 LEU A N 1
ATOM 1400 C CA . LEU A 1 178 ? 24.634 -0.309 -15.763 1.00 84.31 178 LEU A CA 1
ATOM 1401 C C . LEU A 1 178 ? 24.528 1.219 -15.748 1.00 84.31 178 LEU A C 1
ATOM 1403 O O . LEU A 1 178 ? 25.046 1.891 -16.638 1.00 84.31 178 LEU A O 1
ATOM 1407 N N . VAL A 1 179 ? 23.848 1.776 -14.743 1.00 82.38 179 VAL A N 1
ATOM 1408 C CA . VAL A 1 179 ? 23.538 3.214 -14.696 1.00 82.38 179 VAL A CA 1
ATOM 1409 C C . VAL A 1 179 ? 24.669 4.049 -14.107 1.00 82.38 179 VAL A C 1
ATOM 1411 O O . VAL A 1 179 ? 24.794 5.219 -14.457 1.00 82.38 179 VAL A O 1
ATOM 1414 N N . HIS A 1 180 ? 25.542 3.459 -13.285 1.00 75.81 180 HIS A N 1
ATOM 1415 C CA . HIS A 1 180 ? 26.651 4.170 -12.646 1.00 75.81 180 HIS A CA 1
ATOM 1416 C C . HIS A 1 180 ? 27.567 4.865 -13.668 1.00 75.81 180 HIS A C 1
ATOM 1418 O O . HIS A 1 180 ? 28.006 5.991 -13.451 1.00 75.81 180 HIS A O 1
ATOM 1424 N N . GLN A 1 181 ? 27.814 4.236 -14.822 1.00 68.94 181 GLN A N 1
ATOM 1425 C CA . GLN A 1 181 ? 28.626 4.832 -15.891 1.00 68.94 181 GLN A CA 1
ATOM 1426 C C . GLN A 1 181 ? 27.889 5.958 -16.634 1.00 68.94 181 GLN A C 1
ATOM 1428 O O . GLN A 1 181 ? 28.509 6.946 -17.019 1.00 68.94 181 GLN A O 1
ATOM 1433 N N . ILE A 1 182 ? 26.568 5.842 -16.793 1.00 68.88 182 ILE A N 1
ATOM 1434 C CA . ILE A 1 182 ? 25.721 6.863 -17.429 1.00 68.88 182 ILE A CA 1
ATOM 1435 C C . ILE A 1 182 ? 25.658 8.116 -16.547 1.00 68.88 182 ILE A C 1
ATOM 1437 O O . ILE A 1 182 ? 25.812 9.234 -17.040 1.00 68.88 182 ILE A O 1
ATOM 1441 N N . ASP A 1 183 ? 25.505 7.930 -15.235 1.00 67.56 183 ASP A N 1
ATOM 1442 C CA . ASP A 1 183 ? 25.465 9.024 -14.265 1.00 67.56 183 ASP A CA 1
ATOM 1443 C C . ASP A 1 183 ? 26.812 9.768 -14.196 1.00 67.56 183 ASP A C 1
ATOM 1445 O O . ASP A 1 183 ? 26.822 10.996 -14.092 1.00 67.56 183 ASP A O 1
ATOM 1449 N N . ILE A 1 184 ? 27.944 9.055 -14.326 1.00 61.06 184 ILE A N 1
ATOM 1450 C CA . ILE A 1 184 ? 29.295 9.648 -14.376 1.00 61.06 184 ILE A CA 1
ATOM 1451 C C . ILE A 1 184 ? 29.535 10.462 -15.658 1.00 61.06 184 ILE A C 1
ATOM 1453 O O . ILE A 1 184 ? 30.219 11.484 -15.626 1.00 61.06 184 ILE A O 1
ATOM 1457 N N . LEU A 1 185 ? 28.981 10.054 -16.797 1.00 57.09 185 LEU A N 1
ATOM 1458 C CA . LEU A 1 185 ? 29.110 10.833 -18.033 1.00 57.09 185 LEU A CA 1
ATOM 1459 C C . LEU A 1 185 ? 28.207 12.077 -18.004 1.00 57.09 185 LEU A C 1
ATOM 1461 O O . LEU A 1 185 ? 28.626 13.156 -18.420 1.00 57.09 185 LEU A O 1
ATOM 1465 N N . ALA A 1 186 ? 27.015 11.973 -17.407 1.00 56.75 186 ALA A N 1
ATOM 1466 C CA . ALA A 1 186 ? 26.082 13.091 -17.264 1.00 56.75 186 ALA A CA 1
ATOM 1467 C C . ALA A 1 186 ? 26.589 14.218 -16.335 1.00 56.75 186 ALA A C 1
ATOM 1469 O O . ALA A 1 186 ? 26.227 15.382 -16.523 1.00 56.75 186 ALA A O 1
ATOM 1470 N N . ILE A 1 187 ? 27.440 13.911 -15.346 1.00 55.59 187 ILE A N 1
ATOM 1471 C CA . ILE A 1 187 ? 28.100 14.927 -14.498 1.00 55.59 187 ILE A CA 1
ATOM 1472 C C . ILE A 1 187 ? 29.226 15.688 -15.220 1.00 55.59 187 ILE A C 1
ATOM 1474 O O . ILE A 1 187 ? 29.572 16.779 -14.772 1.00 55.59 187 ILE A O 1
ATOM 1478 N N . GLY A 1 188 ? 29.770 15.165 -16.327 1.00 49.81 188 GLY A N 1
ATOM 1479 C CA . GLY A 1 188 ? 30.827 15.824 -17.107 1.00 49.81 188 GLY A CA 1
ATOM 1480 C C . GLY A 1 188 ? 30.338 16.969 -18.004 1.00 49.81 188 GLY A C 1
ATOM 1481 O O . GLY A 1 188 ? 31.095 17.900 -18.265 1.00 49.81 188 GLY A O 1
ATOM 1482 N N . GLU A 1 189 ? 29.073 16.939 -18.438 1.00 53.28 189 GLU A N 1
ATOM 1483 C CA . GLU A 1 189 ? 28.518 17.901 -19.408 1.00 53.28 189 GLU A CA 1
ATOM 1484 C C . GLU A 1 189 ? 27.533 18.929 -18.813 1.00 53.28 189 GLU A C 1
ATOM 1486 O O . GLU A 1 189 ? 27.217 19.918 -19.476 1.00 53.28 189 GLU A O 1
ATOM 1491 N N . LEU A 1 190 ? 27.042 18.764 -17.573 1.00 52.97 190 LEU A N 1
ATOM 1492 C CA . LEU A 1 190 ? 25.922 19.576 -17.063 1.00 52.97 190 LEU A CA 1
ATOM 1493 C C . LEU A 1 190 ? 26.175 20.241 -15.696 1.00 52.97 190 LEU A C 1
ATOM 1495 O O . LEU A 1 190 ? 26.000 19.651 -14.628 1.00 52.97 190 LEU A O 1
ATOM 1499 N N . ASN A 1 191 ? 26.457 21.548 -15.760 1.00 50.75 191 ASN A N 1
ATOM 1500 C CA . ASN A 1 191 ? 26.461 22.543 -14.674 1.00 50.75 191 ASN A CA 1
ATOM 1501 C C . ASN A 1 191 ? 25.041 22.872 -14.144 1.00 50.75 191 ASN A C 1
ATOM 1503 O O . ASN A 1 191 ? 24.651 24.040 -14.100 1.00 50.75 191 ASN A O 1
ATOM 1507 N N . LYS A 1 192 ? 24.219 21.879 -13.773 1.00 52.47 192 LYS A N 1
ATOM 1508 C CA . LYS A 1 192 ? 22.892 22.139 -13.171 1.00 52.47 192 LYS A CA 1
ATOM 1509 C C . LYS A 1 192 ? 22.519 21.182 -12.038 1.00 52.47 192 LYS A C 1
ATOM 1511 O O . LYS A 1 192 ? 22.996 20.053 -11.953 1.00 52.47 192 LYS A O 1
ATOM 1516 N N . ASN A 1 193 ? 21.673 21.712 -11.155 1.00 55.16 193 ASN A N 1
ATOM 1517 C CA . ASN A 1 193 ? 21.224 21.170 -9.873 1.00 55.16 193 ASN A CA 1
ATOM 1518 C C . ASN A 1 193 ? 20.787 19.695 -9.948 1.00 55.16 193 ASN A C 1
ATOM 1520 O O . ASN A 1 193 ? 20.160 19.258 -10.911 1.00 55.16 193 ASN A O 1
ATOM 1524 N N . ALA A 1 194 ? 21.076 18.928 -8.892 1.00 55.34 194 ALA A N 1
ATOM 1525 C CA . ALA A 1 194 ? 20.884 17.477 -8.858 1.00 55.34 194 ALA A CA 1
ATOM 1526 C C . ALA A 1 194 ? 19.442 16.999 -9.122 1.00 55.34 194 ALA A C 1
ATOM 1528 O O . ALA A 1 194 ? 19.280 15.929 -9.697 1.00 55.34 194 ALA A O 1
ATOM 1529 N N . SER A 1 195 ? 18.414 17.776 -8.760 1.00 52.91 195 SER A N 1
ATOM 1530 C CA . SER A 1 195 ? 17.011 17.369 -8.930 1.00 52.91 195 SER A CA 1
ATOM 1531 C C . SER A 1 195 ? 16.522 17.414 -10.382 1.00 52.91 195 SER A C 1
ATOM 1533 O O . SER A 1 195 ? 15.719 16.577 -10.774 1.00 52.91 195 SER A O 1
ATOM 1535 N N . GLU A 1 196 ? 17.025 18.341 -11.202 1.00 50.88 196 GLU A N 1
ATOM 1536 C CA . GLU A 1 196 ? 16.621 18.487 -12.612 1.00 50.88 196 GLU A CA 1
ATOM 1537 C C . GLU A 1 196 ? 17.264 17.396 -13.497 1.00 50.88 196 GLU A C 1
ATOM 1539 O O . GLU A 1 196 ? 16.667 16.935 -14.467 1.00 50.88 196 GLU A O 1
ATOM 1544 N N . ARG A 1 197 ? 18.450 16.906 -13.099 1.00 53.28 197 ARG A N 1
ATOM 1545 C CA . ARG A 1 197 ? 19.185 15.814 -13.770 1.00 53.28 197 ARG A CA 1
ATOM 1546 C C . ARG A 1 197 ? 18.508 14.444 -13.637 1.00 53.28 197 ARG A C 1
ATOM 1548 O O . ARG A 1 197 ? 18.607 13.621 -14.543 1.00 53.28 197 ARG A O 1
ATOM 1555 N N . VAL A 1 198 ? 17.826 14.191 -12.516 1.00 53.88 198 VAL A N 1
ATOM 1556 C CA . VAL A 1 198 ? 17.117 12.920 -12.264 1.00 53.88 198 VAL A CA 1
ATOM 1557 C C . VAL A 1 198 ? 15.839 12.826 -13.109 1.00 53.88 198 VAL A C 1
ATOM 1559 O O . VAL A 1 198 ? 15.502 11.750 -13.593 1.00 53.88 198 VAL A O 1
ATOM 1562 N N . GLU A 1 199 ? 15.169 13.953 -13.366 1.00 56.41 199 GLU A N 1
ATOM 1563 C CA . GLU A 1 199 ? 13.985 14.020 -14.238 1.00 56.41 199 GLU A CA 1
ATOM 1564 C C . GLU A 1 199 ? 14.324 13.808 -15.726 1.00 56.41 199 GLU A C 1
ATOM 1566 O O . GLU A 1 199 ? 13.613 13.083 -16.428 1.00 56.41 199 GLU A O 1
ATOM 1571 N N . SER A 1 200 ? 15.425 14.388 -16.230 1.00 60.12 200 SER A N 1
ATOM 1572 C CA . SER A 1 200 ? 15.792 14.258 -17.650 1.00 60.12 200 SER A CA 1
ATOM 1573 C C . SER A 1 200 ? 16.199 12.833 -18.043 1.00 60.12 200 SER A C 1
ATOM 1575 O O . SER A 1 200 ? 15.935 12.429 -19.176 1.00 60.12 200 SER A O 1
ATOM 1577 N N . ASN A 1 201 ? 16.769 12.070 -17.101 1.00 70.88 201 ASN A N 1
ATOM 1578 C CA . ASN A 1 201 ? 17.335 10.732 -17.317 1.00 70.88 201 ASN A CA 1
ATOM 1579 C C . ASN A 1 201 ? 16.547 9.612 -16.613 1.00 70.88 201 ASN A C 1
ATOM 1581 O O . ASN A 1 201 ? 17.096 8.534 -16.376 1.00 70.88 201 ASN A O 1
ATOM 1585 N N . ALA A 1 202 ? 15.282 9.853 -16.255 1.00 82.75 202 ALA A N 1
ATOM 1586 C CA . ALA A 1 202 ? 14.444 8.832 -15.633 1.00 82.75 202 ALA A CA 1
ATOM 1587 C C . ALA A 1 202 ? 14.342 7.592 -16.536 1.00 82.75 202 ALA A C 1
ATOM 1589 O O . ALA A 1 202 ? 14.008 7.708 -17.720 1.00 82.75 202 ALA A O 1
ATOM 1590 N N . CYS A 1 203 ? 14.581 6.400 -15.984 1.00 88.88 203 CYS A N 1
ATOM 1591 C CA . CYS A 1 203 ? 14.652 5.152 -16.747 1.00 88.88 203 CYS A CA 1
ATOM 1592 C C . CYS A 1 203 ? 13.372 4.926 -17.566 1.00 88.88 203 CYS A C 1
ATOM 1594 O O . CYS A 1 203 ? 13.414 4.623 -18.760 1.00 88.88 203 CYS A O 1
ATOM 1596 N N . ILE A 1 204 ? 12.219 5.159 -16.935 1.00 89.00 204 ILE A N 1
ATOM 1597 C CA . ILE A 1 204 ? 10.891 4.931 -17.519 1.00 89.00 204 ILE A CA 1
ATOM 1598 C C . ILE A 1 204 ? 10.517 5.921 -18.632 1.00 89.00 204 ILE A C 1
ATOM 1600 O O . ILE A 1 204 ? 9.495 5.735 -19.285 1.00 89.00 204 ILE A O 1
ATOM 1604 N N . ARG A 1 205 ? 11.316 6.973 -18.867 1.00 86.25 205 ARG A N 1
ATOM 1605 C CA . ARG A 1 205 ? 11.102 7.892 -19.994 1.00 86.25 205 ARG A CA 1
ATOM 1606 C C . ARG A 1 205 ? 11.326 7.188 -21.333 1.00 86.25 205 ARG A C 1
ATOM 1608 O O . ARG A 1 205 ? 10.563 7.411 -22.265 1.00 86.25 205 ARG A O 1
ATOM 1615 N N . CYS A 1 206 ? 12.359 6.351 -21.410 1.00 87.56 206 CYS A N 1
ATOM 1616 C CA . CYS A 1 206 ? 12.667 5.542 -22.592 1.00 87.56 206 CYS A CA 1
ATOM 1617 C C . CYS A 1 206 ? 12.171 4.097 -22.435 1.00 87.56 206 CYS A C 1
ATOM 1619 O O . CYS A 1 206 ? 11.781 3.466 -23.411 1.00 87.56 206 CYS A O 1
ATOM 1621 N N . HIS A 1 207 ? 12.149 3.582 -21.205 1.00 90.88 207 HIS A N 1
ATOM 1622 C CA . HIS A 1 207 ? 11.730 2.221 -20.877 1.00 90.88 207 HIS A CA 1
ATOM 1623 C C . HIS A 1 207 ? 10.318 2.185 -20.268 1.00 90.88 207 HIS A C 1
ATOM 1625 O O . HIS A 1 207 ? 10.102 1.632 -19.189 1.00 90.88 207 HIS A O 1
ATOM 1631 N N . SER A 1 208 ? 9.351 2.806 -20.944 1.00 87.94 208 SER A N 1
ATOM 1632 C CA . SER A 1 208 ? 7.990 3.013 -20.424 1.00 87.94 208 SER A CA 1
ATOM 1633 C C . SER A 1 208 ? 7.166 1.729 -20.270 1.00 87.94 208 SER A C 1
ATOM 1635 O O . SER A 1 208 ? 6.268 1.681 -19.434 1.00 87.94 208 SER A O 1
ATOM 1637 N N . THR A 1 209 ? 7.486 0.675 -21.023 1.00 88.81 209 THR A N 1
ATOM 1638 C CA . THR A 1 209 ? 6.714 -0.583 -21.075 1.00 88.81 209 THR A CA 1
ATOM 1639 C C . THR A 1 209 ? 7.231 -1.669 -20.126 1.00 88.81 209 THR A C 1
ATOM 1641 O O . THR A 1 209 ? 6.707 -2.779 -20.079 1.00 88.81 209 THR A O 1
ATOM 1644 N N . VAL A 1 210 ? 8.266 -1.370 -19.334 1.00 90.31 210 VAL A N 1
ATOM 1645 C CA . VAL A 1 210 ? 8.954 -2.356 -18.483 1.00 90.31 210 VAL A CA 1
ATOM 1646 C C . VAL A 1 210 ? 8.079 -2.902 -17.356 1.00 90.31 210 VAL A C 1
ATOM 1648 O O . VAL A 1 210 ? 8.203 -4.074 -16.998 1.00 90.31 210 VAL A O 1
ATOM 1651 N N . GLY A 1 211 ? 7.235 -2.049 -16.774 1.00 83.62 211 GLY A N 1
ATOM 1652 C CA . GLY A 1 211 ? 6.351 -2.419 -15.671 1.00 83.62 211 GLY A CA 1
ATOM 1653 C C . GLY A 1 211 ? 5.046 -3.021 -16.169 1.00 83.62 211 GLY A C 1
ATOM 1654 O O . GLY A 1 211 ? 4.760 -4.178 -15.878 1.00 83.62 211 GLY A O 1
ATOM 1655 N N . HIS A 1 212 ? 4.290 -2.222 -16.926 1.00 90.31 212 HIS A N 1
ATOM 1656 C CA . HIS A 1 212 ? 2.904 -2.492 -17.306 1.00 90.31 212 HIS A CA 1
ATOM 1657 C C . HIS A 1 212 ? 2.648 -1.999 -18.737 1.00 90.31 212 HIS A C 1
ATOM 1659 O O . HIS A 1 212 ? 2.195 -0.874 -18.916 1.00 90.31 212 HIS A O 1
ATOM 1665 N N . ASP A 1 213 ? 2.968 -2.797 -19.756 1.00 80.81 213 ASP A N 1
ATOM 1666 C CA . ASP A 1 213 ? 2.625 -2.457 -21.147 1.00 80.81 213 ASP A CA 1
ATOM 1667 C C . ASP A 1 213 ? 1.106 -2.600 -21.356 1.00 80.81 213 ASP A C 1
ATOM 1669 O O . ASP A 1 213 ? 0.597 -3.711 -21.532 1.00 80.81 213 ASP A O 1
ATOM 1673 N N . THR A 1 214 ? 0.383 -1.488 -21.201 1.00 61.91 214 THR A N 1
ATOM 1674 C CA . THR A 1 214 ? -1.087 -1.393 -21.265 1.00 61.91 214 THR A CA 1
ATOM 1675 C C . THR A 1 214 ? -1.542 -0.576 -22.456 1.00 61.91 214 THR A C 1
ATOM 1677 O O . THR A 1 214 ? -1.008 0.550 -22.603 1.00 61.91 214 THR A O 1
#

Secondary structure (DSSP, 8-state):
--SHHHHHHHHHHHHHHHHHHHHHHHHHHHHHHHHHHHHHHHHHHHHHHHHHHHHHHHHHHHHHHHHHHHHHHHHHHHHHHHTTHHHHTS--GGGGGGSGGGHHHHHHHHHSTTTTT--HHHHHS--S-HHHHHHHHHHHHHHHHHHHHHT-S-SSPPPPHHHHHHHHHHHHHHTHHHHHHHHHHHHHH--S-HHHHHHHT-HHHH-TTSS---